Protein AF-A0A1F6BCT1-F1 (afdb_monomer)

pLDDT: mean 84.42, std 16.44, range [28.84, 97.88]

Sequence (242 aa):
MNPEKIHKKNIDFLIQSSRRDLTEWLLKGENLSPIQYKDDRSSPLLLSNTLQDITVFRRPLIIEKVNGAVCDAILEWQPEVQGNEILGDLAYLAALTRNTNALSDLIHHVDNHTIIPSKPDDNTESVVIAVIGGFAPDARAEEALRRWWDDDTFNWQYKAILFTGLLACNHRNITELLPSFLSILTDHSDYFRVDYVTAEAARIIGPDELEKALKPFNNEAALHLRSYIPMVRELASTPDEG

Mean predicted aligned error: 7.29 Å

Foldseek 3Di:
DDLVVLLVVVVVCLVPDALVRLLVVLLQCPQQPQPPPPPDPDHSPNVLVSVVVCVVVPPPVSLVSNLSSLLSNLQPHACVRRNLSSNLSSLVSCLSSVNPVNLVSLLVCLVVVRRDDPDPPDCSNLSSLLSLLSNPLPVSSLVSLVVLLPDPPRDLLNLLSSLLSNCRNPVVCLLVSVVVNLVSCLVPVVSDPLLVSLLSNCVSNNLVVLLVSLVVDDDPSSVSSNVNSVVSVVVVPDDPPD

Structure (mmCIF, N/CA/C/O backbone):
data_AF-A0A1F6BCT1-F1
#
_entry.id   AF-A0A1F6BCT1-F1
#
loop_
_atom_site.group_PDB
_atom_site.id
_atom_site.type_symbol
_atom_site.label_atom_id
_atom_site.label_alt_id
_atom_site.label_comp_id
_atom_site.label_asym_id
_atom_site.label_entity_id
_atom_site.label_seq_id
_atom_site.pdbx_PDB_ins_code
_atom_site.Cartn_x
_atom_site.Cartn_y
_atom_site.Cartn_z
_atom_site.occupancy
_atom_site.B_iso_or_equiv
_atom_site.auth_seq_id
_atom_site.auth_comp_id
_atom_site.auth_asym_id
_atom_site.auth_atom_id
_atom_site.pdbx_PDB_model_num
ATOM 1 N N . MET A 1 1 ? -17.119 21.853 16.777 1.00 51.47 1 MET A N 1
ATOM 2 C CA . MET A 1 1 ? -16.651 21.475 18.136 1.00 51.47 1 MET A CA 1
ATOM 3 C C . MET A 1 1 ? -15.152 21.788 18.208 1.00 51.47 1 MET A C 1
ATOM 5 O O . MET A 1 1 ? -14.521 21.659 17.173 1.00 51.47 1 MET A O 1
ATOM 9 N N . ASN A 1 2 ? -14.590 22.258 19.333 1.00 64.19 2 ASN A N 1
ATOM 10 C CA . ASN A 1 2 ? -13.151 22.599 19.416 1.00 64.19 2 ASN A CA 1
ATOM 11 C C . ASN A 1 2 ? -12.281 21.338 19.133 1.00 64.19 2 ASN A C 1
ATOM 13 O O . ASN A 1 2 ? -12.491 20.345 19.838 1.00 64.19 2 ASN A O 1
ATOM 17 N N . PRO A 1 3 ? -11.346 21.356 18.155 1.00 59.97 3 PRO A N 1
ATOM 18 C CA . PRO A 1 3 ? -10.446 20.239 17.834 1.00 59.97 3 PRO A CA 1
ATOM 19 C C . PRO A 1 3 ? -9.690 19.666 19.039 1.00 59.97 3 PRO A C 1
ATOM 21 O O . PRO A 1 3 ? -9.643 18.451 19.211 1.00 59.97 3 PRO A O 1
ATOM 24 N N . GLU A 1 4 ? -9.210 20.513 19.950 1.00 65.38 4 GLU A N 1
ATOM 25 C CA . GLU A 1 4 ? -8.509 20.076 21.168 1.00 65.38 4 GLU A CA 1
ATOM 26 C C . GLU A 1 4 ? -9.424 19.265 22.097 1.00 65.38 4 GLU A C 1
ATOM 28 O O . GLU A 1 4 ? -9.010 18.304 22.748 1.00 65.38 4 GLU A O 1
ATOM 33 N N . LYS A 1 5 ? -10.713 19.624 22.135 1.00 66.19 5 LYS A N 1
ATOM 34 C CA . LYS A 1 5 ? -11.723 18.917 22.930 1.00 66.19 5 LYS A CA 1
ATOM 35 C C . LYS A 1 5 ? -12.066 17.556 22.320 1.00 66.19 5 LYS A C 1
ATOM 37 O O . LYS A 1 5 ? -12.392 16.644 23.074 1.00 66.19 5 LYS A O 1
ATOM 42 N N . ILE A 1 6 ? -12.015 17.420 20.991 1.00 62.88 6 ILE A N 1
ATOM 43 C CA . ILE A 1 6 ? -12.167 16.127 20.300 1.00 62.88 6 ILE A CA 1
ATOM 44 C C . ILE A 1 6 ? -10.948 15.254 20.586 1.00 62.88 6 ILE A C 1
ATOM 46 O O . ILE A 1 6 ? -11.099 14.135 21.062 1.00 62.88 6 ILE A O 1
ATOM 50 N N . HIS A 1 7 ? -9.752 15.804 20.390 1.00 65.81 7 HIS A N 1
ATOM 51 C CA . HIS A 1 7 ? -8.494 15.104 20.605 1.00 65.81 7 HIS A CA 1
ATOM 52 C C . HIS A 1 7 ? -8.375 14.549 22.035 1.00 65.81 7 HIS A C 1
ATOM 54 O O . HIS A 1 7 ? -8.112 13.362 22.227 1.00 65.81 7 HIS A O 1
ATOM 60 N N . LYS A 1 8 ? -8.677 15.369 23.052 1.00 69.88 8 LYS A N 1
ATOM 61 C CA . LYS A 1 8 ? -8.687 14.921 24.452 1.00 69.88 8 LYS A CA 1
ATOM 62 C C . LYS A 1 8 ? -9.708 13.807 24.706 1.00 69.88 8 LYS A C 1
ATOM 64 O O . LYS A 1 8 ? -9.377 12.828 25.365 1.00 69.88 8 LYS A O 1
ATOM 69 N N . LYS A 1 9 ? -10.926 13.927 24.163 1.00 69.81 9 LYS A N 1
ATOM 70 C CA . LYS A 1 9 ? -11.956 12.881 24.282 1.00 69.81 9 LYS A CA 1
ATOM 71 C C . LYS A 1 9 ? -11.518 11.564 23.641 1.00 69.81 9 LYS A C 1
ATOM 73 O O . LYS A 1 9 ? -11.763 10.516 24.228 1.00 69.81 9 LYS A O 1
ATOM 78 N N . ASN A 1 10 ? -10.860 11.621 22.484 1.00 70.81 10 ASN A N 1
ATOM 79 C CA . ASN A 1 10 ? -10.337 10.437 21.806 1.00 70.81 10 ASN A CA 1
ATOM 80 C C . ASN A 1 10 ? -9.262 9.758 22.660 1.00 70.81 10 ASN A C 1
ATOM 82 O O . ASN A 1 10 ? -9.330 8.553 22.870 1.00 70.81 10 ASN A O 1
ATOM 86 N N . ILE A 1 11 ? -8.319 10.521 23.225 1.00 73.50 11 ILE A N 1
ATOM 87 C CA . ILE A 1 11 ? -7.312 9.970 24.145 1.00 73.50 11 ILE A CA 1
ATOM 88 C C . ILE A 1 11 ? -7.970 9.335 25.375 1.00 73.50 11 ILE A C 1
ATOM 90 O O . ILE A 1 11 ? -7.618 8.212 25.733 1.00 73.50 11 ILE A O 1
ATOM 94 N N . ASP A 1 12 ? -8.916 10.023 26.015 1.00 76.50 12 ASP A N 1
ATOM 95 C CA . ASP A 1 12 ? -9.594 9.513 27.212 1.00 76.50 12 ASP A CA 1
ATOM 96 C C . ASP A 1 12 ? -10.353 8.207 26.912 1.00 76.50 12 ASP A C 1
ATOM 98 O O . ASP A 1 12 ? -10.252 7.249 27.679 1.00 76.50 12 ASP A O 1
ATOM 102 N N . PHE A 1 13 ? -11.032 8.125 25.762 1.00 80.06 13 PHE A N 1
ATOM 103 C CA . PHE A 1 13 ? -11.674 6.898 25.283 1.00 80.06 13 PHE A CA 1
ATOM 104 C C . PHE A 1 13 ? -10.652 5.780 25.040 1.00 80.06 13 PHE A C 1
ATOM 106 O O . PHE A 1 13 ? -10.791 4.690 25.589 1.00 80.06 13 PHE A O 1
ATOM 113 N N . LEU A 1 14 ? -9.570 6.056 24.303 1.00 79.94 14 LEU A N 1
ATOM 114 C CA . LEU A 1 14 ? -8.507 5.078 24.049 1.00 79.94 14 LEU A CA 1
ATOM 115 C C . LEU A 1 14 ? -7.876 4.554 25.345 1.00 79.94 14 LEU A C 1
ATOM 117 O O . LEU A 1 14 ? -7.443 3.406 25.388 1.00 79.94 14 LEU A O 1
ATOM 121 N N . ILE A 1 15 ? -7.831 5.352 26.414 1.00 80.75 15 ILE A N 1
ATOM 122 C CA . ILE A 1 15 ? -7.361 4.908 27.733 1.00 80.75 15 ILE A CA 1
ATOM 123 C C . ILE A 1 15 ? -8.394 4.001 28.408 1.00 80.75 15 ILE A C 1
ATOM 125 O O . ILE A 1 15 ? -8.030 2.915 28.860 1.00 80.75 15 ILE A O 1
ATOM 129 N N . GLN A 1 16 ? -9.653 4.435 28.474 1.00 85.56 16 GLN A N 1
ATOM 130 C CA . GLN A 1 16 ? -10.696 3.818 29.301 1.00 85.56 16 GLN A CA 1
ATOM 131 C C . GLN A 1 16 ? -11.311 2.558 28.685 1.00 85.56 16 GLN A C 1
ATOM 133 O O . GLN A 1 16 ? -11.709 1.658 29.421 1.00 85.56 16 GLN A O 1
ATOM 138 N N . SER A 1 17 ? -11.373 2.478 27.357 1.00 85.19 17 SER A N 1
ATOM 139 C CA . SER A 1 17 ? -12.021 1.376 26.646 1.00 85.19 17 SER A CA 1
ATOM 140 C C . SER A 1 17 ? -11.238 0.073 26.756 1.00 85.19 17 SER A C 1
ATOM 142 O O . SER A 1 17 ? -9.999 0.070 26.742 1.00 85.19 17 SER A O 1
ATOM 144 N N . SER A 1 18 ? -11.946 -1.055 26.817 1.00 91.44 18 SER A N 1
ATOM 145 C CA . SER A 1 18 ? -11.314 -2.364 26.649 1.00 91.44 18 SER A CA 1
ATOM 146 C C . SER A 1 18 ? -10.880 -2.575 25.190 1.00 91.44 18 SER A C 1
ATOM 148 O O . SER A 1 18 ? -11.309 -1.860 24.285 1.00 91.44 18 SER A O 1
ATOM 150 N N . ARG A 1 19 ? -10.031 -3.580 24.932 1.00 91.81 19 ARG A N 1
ATOM 151 C CA . ARG A 1 19 ? -9.669 -3.977 23.557 1.00 91.81 19 ARG A CA 1
ATOM 152 C C . ARG A 1 19 ? -10.907 -4.358 22.735 1.00 91.81 19 ARG A C 1
ATOM 154 O O . ARG A 1 19 ? -10.992 -3.996 21.566 1.00 91.81 19 ARG A O 1
ATOM 161 N N . ARG A 1 20 ? -11.881 -5.029 23.361 1.00 95.12 20 ARG A N 1
ATOM 162 C CA . ARG A 1 20 ? -13.128 -5.423 22.701 1.00 95.12 20 ARG A CA 1
ATOM 163 C C . ARG A 1 20 ? -13.982 -4.212 22.332 1.00 95.12 20 ARG A C 1
ATOM 165 O O . ARG A 1 20 ? -14.400 -4.111 21.185 1.00 95.12 20 ARG A O 1
ATOM 172 N N . ASP A 1 21 ? -14.156 -3.270 23.258 1.00 88.31 21 ASP A N 1
ATOM 173 C CA . ASP A 1 21 ? -14.911 -2.036 22.989 1.00 88.31 21 ASP A CA 1
ATOM 174 C C . ASP A 1 21 ? -14.279 -1.239 21.840 1.00 88.31 21 ASP A C 1
ATOM 176 O O . ASP A 1 21 ? -14.984 -0.676 21.007 1.00 88.31 21 ASP A O 1
ATOM 180 N N . LEU A 1 22 ? -12.941 -1.210 21.773 1.00 87.81 22 LEU A N 1
ATOM 181 C CA . LEU A 1 22 ? -12.213 -0.574 20.675 1.00 87.81 22 LEU A CA 1
ATOM 182 C C . LEU A 1 22 ? -12.418 -1.300 19.346 1.00 87.81 22 LEU A C 1
ATOM 184 O O . LEU A 1 22 ? -12.612 -0.639 18.336 1.00 87.81 22 LEU A O 1
ATOM 188 N N . THR A 1 23 ? -12.417 -2.632 19.347 1.00 92.25 23 THR A N 1
ATOM 189 C CA . THR A 1 23 ? -12.657 -3.447 18.144 1.00 92.25 23 THR A CA 1
ATOM 190 C C . THR A 1 23 ? -14.042 -3.161 17.566 1.00 92.25 23 THR A C 1
ATOM 192 O O . THR A 1 23 ? -14.177 -2.822 16.394 1.00 92.25 23 THR A O 1
ATOM 195 N N . GLU A 1 24 ? -15.075 -3.198 18.411 1.00 90.06 24 GLU A N 1
ATOM 196 C CA . GLU A 1 24 ? -16.451 -2.889 18.003 1.00 90.06 24 GLU A CA 1
ATOM 197 C C . GLU A 1 24 ? -16.602 -1.447 17.525 1.00 90.06 24 GLU A C 1
ATOM 199 O O . GLU A 1 24 ? -17.340 -1.170 16.583 1.00 90.06 24 GLU A O 1
ATOM 204 N N . TRP A 1 25 ? -15.908 -0.517 18.177 1.00 85.06 25 TRP A N 1
ATOM 205 C CA . TRP A 1 25 ? -15.912 0.883 17.783 1.00 85.06 25 TRP A CA 1
ATOM 206 C C . TRP A 1 25 ? -15.239 1.111 16.424 1.00 85.06 25 TRP A C 1
ATOM 208 O O . TRP A 1 25 ? -15.764 1.878 15.620 1.00 85.06 25 TRP A O 1
ATOM 218 N N . LEU A 1 26 ? -14.129 0.421 16.143 1.00 87.25 26 LEU A N 1
ATOM 219 C CA . LEU A 1 26 ? -13.457 0.464 14.843 1.00 87.25 26 LEU A CA 1
ATOM 220 C C . LEU A 1 26 ? -14.352 -0.109 13.735 1.00 87.25 26 LEU A C 1
ATOM 222 O O . LEU A 1 26 ? -14.522 0.533 12.704 1.00 87.25 26 LEU A O 1
ATOM 226 N N . LEU A 1 27 ? -14.999 -1.255 13.976 1.00 88.56 27 LEU A N 1
ATOM 227 C CA . LEU A 1 27 ? -15.913 -1.888 13.014 1.00 88.56 27 LEU A CA 1
ATOM 228 C C . LEU A 1 27 ? -17.157 -1.043 12.698 1.00 88.56 27 LEU A C 1
ATOM 230 O O . LEU A 1 27 ? -17.750 -1.200 11.637 1.00 88.56 27 LEU A O 1
ATOM 234 N N . LYS A 1 28 ? -17.570 -0.143 13.598 1.00 84.06 28 LYS A N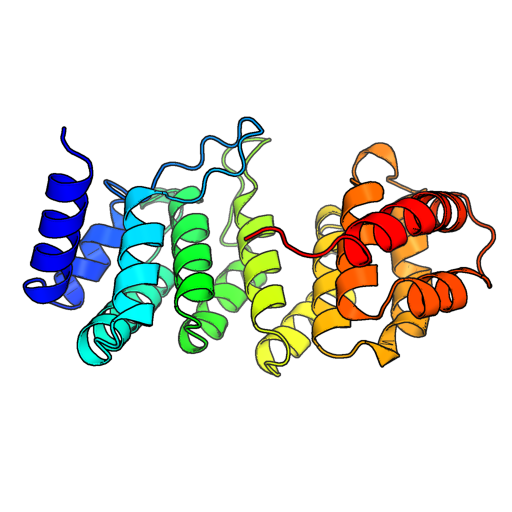 1
ATOM 235 C CA . LYS A 1 28 ? -18.683 0.786 13.341 1.00 84.06 28 LYS A CA 1
ATOM 236 C C . LYS A 1 28 ? -18.311 1.940 12.412 1.00 84.06 28 LYS A C 1
ATOM 238 O O . LYS A 1 28 ? -19.212 2.599 11.905 1.00 84.06 28 LYS A O 1
ATOM 243 N N . GLY A 1 29 ? -17.025 2.257 12.259 1.00 69.69 29 GLY A N 1
ATOM 244 C CA . GLY A 1 29 ? -16.572 3.349 11.394 1.00 69.69 29 GLY A CA 1
ATOM 245 C C . GLY A 1 29 ? -16.972 4.765 11.822 1.00 69.69 29 GLY A C 1
ATOM 246 O O . GLY A 1 29 ? -16.597 5.719 11.160 1.00 69.69 29 GLY A O 1
ATOM 247 N N . GLU A 1 30 ? -17.684 4.961 12.939 1.00 62.16 30 GLU A N 1
ATOM 248 C CA . GLU A 1 30 ? -18.289 6.257 13.314 1.00 62.16 30 GLU A CA 1
ATOM 249 C C . GLU A 1 30 ? -17.280 7.412 13.518 1.00 62.16 30 GLU A C 1
ATOM 251 O O . GLU A 1 30 ? -17.671 8.579 13.521 1.00 62.16 30 GLU A O 1
ATOM 256 N N . ASN A 1 31 ? -15.987 7.112 13.704 1.00 54.69 31 ASN A N 1
ATOM 257 C CA . ASN A 1 31 ? -14.899 8.102 13.795 1.00 54.69 31 ASN A CA 1
ATOM 258 C C . ASN A 1 31 ? -13.678 7.755 12.925 1.00 54.69 31 ASN A C 1
ATOM 260 O O . ASN A 1 31 ? -12.640 8.417 13.027 1.00 54.69 31 ASN A O 1
ATOM 264 N N . LEU A 1 32 ? -13.796 6.724 12.090 1.00 52.88 32 LEU A N 1
ATOM 265 C CA . LEU A 1 32 ? -12.905 6.524 10.957 1.00 52.88 32 LEU A CA 1
ATOM 266 C C . LEU A 1 32 ? -13.490 7.432 9.874 1.00 52.88 32 LEU A C 1
ATOM 268 O O . LEU A 1 32 ? -14.693 7.397 9.628 1.00 52.88 32 LEU A O 1
ATOM 272 N N . SER A 1 33 ? -12.731 8.412 9.379 1.00 43.81 33 SER A N 1
ATOM 273 C CA . SER A 1 33 ? -13.320 9.324 8.390 1.00 43.81 33 SER A CA 1
ATOM 274 C C . SER A 1 33 ? -13.751 8.490 7.191 1.00 43.81 33 SER A C 1
ATOM 276 O O . SER A 1 33 ? -12.891 7.801 6.659 1.00 43.81 33 SER A O 1
ATOM 278 N N . PRO A 1 34 ? -15.012 8.564 6.728 1.00 36.12 34 PRO A N 1
ATOM 279 C CA . PRO A 1 34 ? -15.355 7.936 5.468 1.00 36.12 34 PRO A CA 1
ATOM 280 C C . PRO A 1 34 ? -14.456 8.581 4.424 1.00 36.12 34 PRO A C 1
ATOM 282 O O . PRO A 1 34 ? -14.500 9.806 4.254 1.00 36.12 34 PRO A O 1
ATOM 285 N N . ILE A 1 35 ? -13.606 7.789 3.772 1.00 38.28 35 ILE A N 1
ATOM 286 C CA . ILE A 1 35 ? -12.735 8.305 2.729 1.00 38.28 35 ILE A CA 1
ATOM 287 C C . ILE A 1 35 ? -13.621 8.759 1.564 1.00 38.28 35 ILE A C 1
ATOM 289 O O . ILE A 1 35 ? -13.941 8.008 0.645 1.00 38.28 35 ILE A O 1
ATOM 293 N N . GLN A 1 36 ? -14.056 10.016 1.587 1.00 32.44 36 GLN A N 1
ATOM 294 C CA . GLN A 1 36 ? -14.559 10.685 0.402 1.00 32.44 36 GLN A CA 1
ATOM 295 C C . GLN A 1 36 ? -13.327 11.105 -0.395 1.00 32.44 36 GLN A C 1
ATOM 297 O O . GLN A 1 36 ? -12.856 12.230 -0.264 1.00 32.44 36 GLN A O 1
ATOM 302 N N . TYR A 1 37 ? -12.792 10.179 -1.200 1.00 36.91 37 TYR A N 1
ATOM 303 C CA . TYR A 1 37 ? -11.739 10.430 -2.190 1.00 36.91 37 TYR A CA 1
ATOM 304 C C . TYR A 1 37 ? -12.250 11.418 -3.259 1.00 36.91 37 TYR A C 1
ATOM 306 O O . TYR A 1 37 ? -12.561 11.061 -4.392 1.00 36.91 37 TYR A O 1
ATOM 314 N N . LYS A 1 38 ? -12.363 12.695 -2.898 1.00 28.84 38 LYS A N 1
ATOM 315 C CA . LYS A 1 38 ? -12.380 13.820 -3.832 1.00 28.84 38 LYS A CA 1
ATOM 316 C C . LYS A 1 38 ? -11.058 14.546 -3.679 1.00 28.84 38 LYS A C 1
ATOM 318 O O . LYS A 1 38 ? -11.017 15.517 -2.944 1.00 28.84 38 LYS A O 1
ATOM 323 N N . ASP A 1 39 ? -10.016 14.052 -4.346 1.00 32.72 39 ASP A N 1
ATOM 324 C CA . ASP A 1 39 ? -8.747 14.750 -4.654 1.00 32.72 39 ASP A CA 1
ATOM 325 C C . ASP A 1 39 ? -7.994 15.464 -3.506 1.00 32.72 39 ASP A C 1
ATOM 327 O O . ASP A 1 39 ? -6.945 16.071 -3.708 1.00 32.72 39 ASP A O 1
ATOM 331 N N . ASP A 1 40 ? -8.484 15.361 -2.280 1.00 30.30 40 ASP A N 1
ATOM 332 C CA . ASP A 1 40 ? -7.883 15.853 -1.064 1.00 30.30 40 ASP A CA 1
ATOM 333 C C . ASP A 1 40 ? -7.320 14.627 -0.361 1.00 30.30 40 ASP A C 1
ATOM 335 O O . ASP A 1 40 ? -8.048 13.743 0.088 1.00 30.30 40 ASP A O 1
ATOM 339 N N . ARG A 1 41 ? -5.993 14.555 -0.302 1.00 38.62 41 ARG A N 1
ATOM 340 C CA . ARG A 1 41 ? -5.233 13.553 0.452 1.00 38.62 41 ARG A CA 1
ATOM 341 C C . ARG A 1 41 ? -5.386 13.766 1.967 1.00 38.62 41 ARG A C 1
ATOM 343 O O . ARG A 1 41 ? -4.420 13.595 2.714 1.00 38.62 41 ARG A O 1
ATOM 350 N N . SER A 1 42 ? -6.560 14.181 2.438 1.00 34.12 42 SER A N 1
ATOM 351 C CA . SER A 1 42 ? -6.830 14.366 3.848 1.00 34.12 42 SER A CA 1
ATOM 352 C C . SER A 1 42 ? -6.865 12.995 4.512 1.00 34.12 42 SER A C 1
ATOM 354 O O . SER A 1 42 ? -7.745 12.167 4.300 1.00 34.12 42 SER A O 1
ATOM 356 N N . SER A 1 43 ? -5.825 12.754 5.312 1.00 39.47 43 SER A N 1
ATOM 357 C CA . SER A 1 43 ? -5.732 11.672 6.294 1.00 39.47 43 SER A CA 1
ATOM 358 C C . SER A 1 43 ? -7.054 11.546 7.078 1.00 39.47 43 SER A C 1
ATOM 360 O O . SER A 1 43 ? -7.774 12.540 7.185 1.00 39.47 43 SER A O 1
ATOM 362 N N . PRO A 1 44 ? -7.386 10.400 7.699 1.00 47.41 44 PRO A N 1
ATOM 363 C CA . PRO A 1 44 ? -8.441 10.323 8.714 1.00 47.41 44 PRO A CA 1
ATOM 364 C C . PRO A 1 44 ? -8.095 11.229 9.915 1.00 47.41 44 PRO A C 1
ATOM 366 O O . PRO A 1 44 ? -7.630 10.776 10.960 1.00 47.41 44 PRO A O 1
ATOM 369 N N . LEU A 1 45 ? -8.285 12.542 9.744 1.00 47.59 45 LEU A N 1
ATOM 370 C CA . LEU A 1 45 ? -7.573 13.629 10.432 1.00 47.59 45 LEU A CA 1
ATOM 371 C C . LEU A 1 45 ? -7.780 13.628 11.950 1.00 47.59 45 LEU A C 1
ATOM 373 O O . LEU A 1 45 ? -6.996 14.230 12.677 1.00 47.59 45 LEU A O 1
ATOM 377 N N . LEU A 1 46 ? -8.830 12.985 12.462 1.00 52.56 46 LEU A N 1
ATOM 378 C CA . LEU A 1 46 ? -9.126 12.996 13.895 1.00 52.56 46 LEU A CA 1
ATOM 379 C C . LEU A 1 46 ? -8.493 11.833 14.661 1.00 52.56 46 LEU A C 1
ATOM 381 O O . LEU A 1 46 ? -8.097 12.038 15.807 1.00 52.56 46 LEU A O 1
ATOM 385 N N . LEU A 1 47 ? -8.374 10.643 14.064 1.00 59.59 47 LEU A N 1
ATOM 386 C CA . LEU A 1 47 ? -7.731 9.499 14.719 1.00 59.59 47 LEU A CA 1
ATOM 387 C C . LEU A 1 47 ? -6.250 9.401 14.347 1.00 59.59 47 LEU A C 1
ATOM 389 O O . LEU A 1 47 ? -5.447 9.067 15.213 1.00 59.59 47 LEU A O 1
ATOM 393 N N . SER A 1 48 ? -5.862 9.763 13.119 1.00 62.62 48 SER A N 1
ATOM 394 C CA . SER A 1 48 ? -4.459 9.727 12.696 1.00 62.62 48 SER A CA 1
ATOM 395 C C . SER A 1 48 ? -3.590 10.708 13.481 1.00 62.62 48 SER A C 1
ATOM 397 O O . SER A 1 48 ? -2.571 10.299 14.029 1.00 62.62 48 SER A O 1
ATOM 399 N N . ASN A 1 49 ? -4.042 11.955 13.648 1.00 63.72 49 ASN A N 1
ATOM 400 C CA . ASN A 1 49 ? -3.353 12.950 14.474 1.00 63.72 49 ASN A CA 1
ATOM 401 C C . ASN A 1 49 ? -3.280 12.501 15.943 1.00 63.72 49 ASN A C 1
ATOM 403 O O . ASN A 1 49 ? -2.231 12.591 16.574 1.00 63.72 49 ASN A O 1
ATOM 407 N N . THR A 1 50 ? -4.365 11.930 16.483 1.00 63.31 50 THR A N 1
ATOM 408 C CA . THR A 1 50 ? -4.361 11.377 17.846 1.00 63.31 50 THR A CA 1
ATOM 409 C C . THR A 1 50 ? -3.393 10.202 17.998 1.00 63.31 50 THR A C 1
ATOM 411 O O . THR A 1 50 ? -2.695 10.121 19.006 1.00 63.31 50 THR A O 1
ATOM 414 N N . LEU A 1 51 ? -3.308 9.298 17.023 1.00 65.38 51 LEU A N 1
ATOM 415 C CA . LEU A 1 51 ? -2.384 8.163 17.069 1.00 65.38 51 LEU A CA 1
ATOM 416 C C . LEU A 1 51 ? -0.933 8.581 16.842 1.00 65.38 51 LEU A C 1
ATOM 418 O O . LEU A 1 51 ? -0.044 8.031 17.494 1.00 65.38 51 LEU A O 1
ATOM 422 N N . GLN A 1 52 ? -0.687 9.576 15.991 1.00 68.81 52 GLN A N 1
ATOM 423 C CA . GLN A 1 52 ? 0.634 10.166 15.815 1.00 68.81 52 GLN A CA 1
ATOM 424 C C . GLN A 1 52 ? 1.113 10.788 17.130 1.00 68.81 52 GLN A C 1
ATOM 426 O O . GLN A 1 52 ? 2.208 10.463 17.586 1.00 68.81 52 GLN A O 1
ATOM 431 N N . ASP A 1 53 ? 0.255 11.543 17.819 1.00 67.06 53 ASP A N 1
ATOM 432 C CA . ASP A 1 53 ? 0.557 12.085 19.145 1.00 67.06 53 ASP A CA 1
ATOM 433 C C . ASP A 1 53 ? 0.806 10.974 20.174 1.00 67.06 53 ASP A C 1
ATOM 435 O O . ASP A 1 53 ? 1.807 10.998 20.883 1.00 67.06 53 ASP A O 1
ATOM 439 N N . ILE A 1 54 ? -0.035 9.939 20.248 1.00 63.88 54 ILE A N 1
ATOM 440 C CA . ILE A 1 54 ? 0.168 8.821 21.193 1.00 63.88 54 ILE A CA 1
ATOM 441 C C . ILE A 1 54 ? 1.489 8.079 20.921 1.00 63.88 54 ILE A C 1
ATOM 443 O O . ILE A 1 54 ? 2.166 7.658 21.869 1.00 63.88 54 ILE A O 1
ATOM 447 N N . THR A 1 55 ? 1.869 7.952 19.648 1.00 60.41 55 THR A N 1
ATOM 448 C CA . THR A 1 55 ? 3.134 7.342 19.216 1.00 60.41 55 THR A CA 1
ATOM 449 C C . THR A 1 55 ? 4.324 8.218 19.615 1.00 60.41 55 THR A C 1
ATOM 451 O O . THR A 1 55 ? 5.280 7.724 20.217 1.00 60.41 55 THR A O 1
ATOM 454 N N . VAL A 1 56 ? 4.242 9.532 19.376 1.00 63.47 56 VAL A N 1
ATOM 455 C CA . VAL A 1 56 ? 5.274 10.521 19.737 1.00 63.47 56 VAL A CA 1
ATOM 456 C C . VAL A 1 56 ? 5.429 10.643 21.257 1.00 63.47 56 VAL A C 1
ATOM 458 O O . VAL A 1 56 ? 6.547 10.608 21.774 1.00 63.47 56 VAL A O 1
ATOM 461 N N . PHE A 1 57 ? 4.322 10.693 22.000 1.00 61.44 57 PHE A N 1
ATOM 462 C CA . PHE A 1 57 ? 4.299 10.792 23.464 1.00 61.44 57 PHE A CA 1
ATOM 463 C C . PHE A 1 57 ? 4.499 9.442 24.178 1.00 61.44 57 PHE A C 1
ATOM 465 O O . PHE A 1 57 ? 4.309 9.364 25.394 1.00 61.44 57 PHE A O 1
ATOM 472 N N . ARG A 1 58 ? 4.904 8.389 23.446 1.00 59.25 58 ARG A N 1
ATOM 473 C CA . ARG A 1 58 ? 5.323 7.070 23.956 1.00 59.25 58 ARG A CA 1
ATOM 474 C C . ARG A 1 58 ? 4.390 6.504 25.026 1.00 59.25 58 ARG A C 1
ATOM 476 O O . ARG A 1 58 ? 4.809 6.243 26.155 1.00 59.25 58 ARG A O 1
ATOM 483 N N . ARG A 1 59 ? 3.127 6.262 24.673 1.00 72.06 59 ARG A N 1
ATOM 484 C CA . ARG A 1 59 ? 2.198 5.494 25.522 1.00 72.06 59 ARG A CA 1
ATOM 485 C C . ARG A 1 59 ? 2.089 4.046 25.016 1.00 72.06 59 ARG A C 1
ATOM 487 O O . ARG A 1 59 ? 1.076 3.703 24.406 1.00 72.06 59 ARG A O 1
ATOM 494 N N . PRO A 1 60 ? 3.103 3.186 25.254 1.00 77.62 60 PRO A N 1
ATOM 495 C CA . PRO A 1 60 ? 3.219 1.877 24.607 1.00 77.62 60 PRO A CA 1
ATOM 496 C C . PRO A 1 60 ? 2.021 0.968 24.883 1.00 77.62 60 PRO A C 1
ATOM 498 O O . PRO A 1 60 ? 1.533 0.329 23.964 1.00 77.62 60 PRO A O 1
ATOM 501 N N . LEU A 1 61 ? 1.478 0.991 26.104 1.00 82.75 61 LEU A N 1
ATOM 502 C CA . LEU A 1 61 ? 0.312 0.178 26.471 1.00 82.75 61 LEU A CA 1
ATOM 503 C C . LEU A 1 61 ? -0.955 0.557 25.689 1.00 82.75 61 LEU A C 1
ATOM 505 O O . LEU A 1 61 ? -1.800 -0.292 25.424 1.00 82.75 61 LEU A O 1
ATOM 509 N N . ILE A 1 62 ? -1.104 1.834 25.320 1.00 82.69 62 ILE A N 1
ATOM 510 C CA . ILE A 1 62 ? -2.246 2.278 24.513 1.00 82.69 62 ILE A CA 1
ATOM 511 C C . ILE A 1 62 ? -2.052 1.823 23.069 1.00 82.69 62 ILE A C 1
ATOM 513 O O . ILE A 1 62 ? -2.986 1.283 22.489 1.00 82.69 62 ILE A O 1
ATOM 517 N N . ILE A 1 63 ? -0.846 1.987 22.514 1.00 84.31 63 ILE A N 1
ATOM 518 C CA . ILE A 1 63 ? -0.526 1.525 21.156 1.00 84.31 63 ILE A CA 1
ATOM 519 C C . ILE A 1 63 ? -0.677 0.009 21.037 1.00 84.31 63 ILE A C 1
ATOM 521 O O . ILE A 1 63 ? -1.283 -0.456 20.083 1.00 84.31 63 ILE A O 1
ATOM 525 N N . GLU A 1 64 ? -0.208 -0.765 22.015 1.00 89.31 64 GLU A N 1
ATOM 526 C CA . GLU A 1 64 ? -0.374 -2.221 22.033 1.00 89.31 64 GLU A CA 1
ATOM 527 C C . GLU A 1 64 ? -1.856 -2.618 22.048 1.00 89.31 64 GLU A C 1
ATOM 529 O O . GLU A 1 64 ? -2.281 -3.468 21.265 1.00 89.31 64 GLU A O 1
ATOM 534 N N . LYS A 1 65 ? -2.670 -1.952 22.878 1.00 89.94 65 LYS A N 1
ATOM 535 C CA . LYS A 1 65 ? -4.119 -2.182 22.925 1.00 89.94 65 LYS A CA 1
ATOM 536 C C . LYS A 1 65 ? -4.807 -1.814 21.606 1.00 89.94 65 LYS A C 1
ATOM 538 O O . LYS A 1 65 ? -5.664 -2.567 21.153 1.00 89.94 65 LYS A O 1
ATOM 543 N N . VAL A 1 66 ? -4.436 -0.685 20.998 1.00 88.81 66 VAL A N 1
ATOM 544 C CA . VAL A 1 66 ? -4.960 -0.251 19.693 1.00 88.81 66 VAL A CA 1
ATOM 545 C C . VAL A 1 66 ? -4.554 -1.234 18.600 1.00 88.81 66 VAL A C 1
ATOM 547 O O . VAL A 1 66 ? -5.414 -1.668 17.849 1.00 88.81 66 VAL A O 1
ATOM 550 N N . ASN A 1 67 ? -3.289 -1.648 18.546 1.00 91.62 67 ASN A N 1
ATOM 551 C CA . ASN A 1 67 ? -2.802 -2.630 17.578 1.00 91.62 67 ASN A CA 1
ATOM 552 C C . ASN A 1 67 ? -3.538 -3.963 17.713 1.00 91.62 67 ASN A C 1
ATOM 554 O O . ASN A 1 67 ? -3.952 -4.538 16.711 1.00 91.62 67 ASN A O 1
ATOM 558 N N . GLY A 1 68 ? -3.760 -4.419 18.948 1.00 94.62 68 GLY A N 1
ATOM 559 C CA . GLY A 1 68 ? -4.587 -5.590 19.214 1.00 94.62 68 GLY A CA 1
ATOM 560 C C . GLY A 1 68 ? -6.015 -5.434 18.686 1.00 94.62 68 GLY A C 1
ATOM 561 O O . GLY A 1 68 ? -6.507 -6.328 18.009 1.00 94.62 68 GLY A O 1
ATOM 562 N N . ALA A 1 69 ? -6.660 -4.295 18.952 1.00 93.38 69 ALA A N 1
ATOM 563 C CA . ALA A 1 69 ? -8.016 -4.026 18.473 1.00 93.38 69 ALA A CA 1
ATOM 564 C C . ALA A 1 69 ? -8.100 -3.896 16.942 1.00 93.38 69 ALA A C 1
ATOM 566 O O . ALA A 1 69 ? -9.079 -4.330 16.352 1.00 93.38 69 ALA A O 1
ATOM 567 N N . VAL A 1 70 ? -7.079 -3.328 16.290 1.00 93.94 70 VAL A N 1
ATOM 568 C CA . VAL A 1 70 ? -6.992 -3.252 14.822 1.00 93.94 70 VAL A CA 1
ATOM 569 C C . VAL A 1 70 ? -6.862 -4.647 14.213 1.00 93.94 70 VAL A C 1
ATOM 571 O O . VAL A 1 70 ? -7.566 -4.937 13.255 1.00 93.94 70 VAL A O 1
ATOM 574 N N . CYS A 1 71 ? -6.014 -5.522 14.769 1.00 96.25 71 CYS A N 1
ATOM 575 C CA . CYS A 1 71 ? -5.918 -6.909 14.299 1.00 96.25 71 CYS A CA 1
ATOM 576 C C . CYS A 1 71 ? -7.256 -7.642 14.443 1.00 96.25 71 CYS A C 1
ATOM 578 O O . CYS A 1 71 ? -7.718 -8.246 13.481 1.00 96.25 71 CYS A O 1
ATOM 580 N N . ASP A 1 72 ? -7.901 -7.541 15.611 1.00 97.31 72 ASP A N 1
ATOM 581 C CA . ASP A 1 72 ? -9.204 -8.180 15.834 1.00 97.31 72 ASP A CA 1
ATOM 582 C C . ASP A 1 72 ? -10.259 -7.629 14.866 1.00 97.31 72 ASP A C 1
ATOM 584 O O . ASP A 1 72 ? -11.039 -8.390 14.308 1.00 97.31 72 ASP A O 1
ATOM 588 N N . ALA A 1 73 ? -10.258 -6.316 14.618 1.00 96.12 73 ALA A N 1
ATOM 589 C CA . ALA A 1 73 ? -11.213 -5.685 13.715 1.00 96.12 73 ALA A CA 1
ATOM 590 C C . ALA A 1 73 ? -10.999 -6.101 12.255 1.00 96.12 73 ALA A C 1
ATOM 592 O O . ALA A 1 73 ? -11.981 -6.319 11.559 1.00 96.12 73 ALA A O 1
ATOM 593 N N . ILE A 1 74 ? -9.751 -6.234 11.791 1.00 96.81 74 ILE A N 1
ATOM 594 C CA . ILE A 1 74 ? -9.469 -6.745 10.440 1.00 96.81 74 ILE A CA 1
ATOM 595 C C . ILE A 1 74 ? -9.960 -8.191 10.334 1.00 96.81 74 ILE A C 1
ATOM 597 O O . ILE A 1 74 ? -10.705 -8.509 9.419 1.00 96.81 74 ILE A O 1
ATOM 601 N N . LEU A 1 75 ? -9.620 -9.037 11.308 1.00 96.69 75 LEU A N 1
ATOM 602 C CA . LEU A 1 75 ? -10.028 -10.442 11.323 1.00 96.69 75 LEU A CA 1
ATOM 603 C C . LEU A 1 75 ? -11.557 -10.629 11.366 1.00 96.69 75 LEU A C 1
ATOM 605 O O . LEU A 1 75 ? -12.087 -11.562 10.766 1.00 96.69 75 LEU A O 1
ATOM 609 N N . GLU A 1 76 ? -12.268 -9.778 12.108 1.00 96.56 76 GLU A N 1
ATOM 610 C CA . GLU A 1 76 ? -13.725 -9.842 12.275 1.00 96.56 76 GLU A CA 1
ATOM 611 C C . GLU A 1 76 ? -14.513 -9.085 11.191 1.00 96.56 76 GLU A C 1
ATOM 613 O O . GLU A 1 76 ? -15.747 -9.156 11.181 1.00 96.56 76 GLU A O 1
ATOM 618 N N . TRP A 1 77 ? -13.841 -8.341 10.307 1.00 96.56 77 TRP A N 1
ATOM 619 C CA . TRP A 1 77 ? -14.491 -7.515 9.293 1.00 96.56 77 TRP A CA 1
ATOM 620 C C . TRP A 1 77 ? -15.286 -8.363 8.288 1.00 96.56 77 TRP A C 1
ATOM 622 O O . TRP A 1 77 ? -14.831 -9.404 7.812 1.00 96.56 77 TRP A O 1
ATOM 632 N N . GLN A 1 78 ? -16.492 -7.894 7.959 1.00 93.25 78 GLN A N 1
ATOM 633 C CA . GLN A 1 78 ? -17.408 -8.510 7.004 1.00 93.25 78 GLN A CA 1
ATOM 634 C C . GLN A 1 78 ? -17.894 -7.452 5.998 1.00 93.25 78 GLN A C 1
ATOM 636 O O . GLN A 1 78 ? -18.565 -6.487 6.389 1.00 93.25 78 GLN A O 1
ATOM 641 N N . PRO A 1 79 ? -17.615 -7.617 4.694 1.00 90.62 79 PRO A N 1
ATOM 642 C CA . PRO A 1 79 ? -17.943 -6.608 3.687 1.00 90.62 79 PRO A CA 1
ATOM 643 C C . PRO A 1 79 ? -19.436 -6.263 3.652 1.00 90.62 79 PRO A C 1
ATOM 645 O O . PRO A 1 79 ? -19.798 -5.103 3.467 1.00 90.62 79 PRO A O 1
ATOM 648 N N . GLU A 1 80 ? -20.317 -7.234 3.897 1.00 90.00 80 GLU A N 1
ATOM 649 C CA . GLU A 1 80 ? -21.771 -7.053 3.849 1.00 90.00 80 GLU A CA 1
ATOM 650 C C . GLU A 1 80 ? -22.336 -6.287 5.051 1.00 90.00 80 GLU A C 1
ATOM 652 O O . GLU A 1 80 ? -23.452 -5.767 4.978 1.00 90.00 80 GLU A O 1
ATOM 657 N N . VAL A 1 81 ? -21.600 -6.242 6.165 1.00 90.62 81 VAL A N 1
ATOM 658 C CA . VAL A 1 81 ? -22.045 -5.599 7.409 1.00 90.62 81 VAL A CA 1
ATOM 659 C C . VAL A 1 81 ? -21.409 -4.225 7.565 1.00 90.62 81 VAL A C 1
ATOM 661 O O . VAL A 1 81 ? -22.110 -3.272 7.905 1.00 90.62 81 VAL A O 1
ATOM 664 N N . GLN A 1 82 ? -20.096 -4.124 7.344 1.00 90.12 82 GLN A N 1
ATOM 665 C CA . GLN A 1 82 ? -19.337 -2.897 7.589 1.00 90.12 82 GLN A CA 1
ATOM 666 C C . GLN A 1 82 ? -19.011 -2.095 6.324 1.00 90.12 82 GLN A C 1
ATOM 668 O O . GLN A 1 82 ? -18.746 -0.905 6.444 1.00 90.12 82 GLN A O 1
ATOM 673 N N . GLY A 1 83 ? -19.030 -2.706 5.136 1.00 88.62 83 GLY A N 1
ATOM 674 C CA . GLY A 1 83 ? -18.543 -2.070 3.909 1.00 88.62 83 GLY A CA 1
ATOM 675 C C . GLY A 1 83 ? -17.016 -2.115 3.765 1.00 88.62 83 GLY A C 1
ATOM 676 O O . GLY A 1 83 ? -16.275 -2.300 4.736 1.00 88.62 83 GLY A O 1
ATOM 677 N N . ASN A 1 84 ? -16.533 -1.969 2.530 1.00 90.62 84 ASN A N 1
ATOM 678 C CA . ASN A 1 84 ? -15.110 -2.068 2.182 1.00 90.62 84 ASN A CA 1
ATOM 679 C C . ASN A 1 84 ? -14.279 -0.898 2.708 1.00 90.62 84 ASN A C 1
ATOM 681 O O . ASN A 1 84 ? -13.092 -1.054 2.989 1.00 90.62 84 ASN A O 1
ATOM 685 N N . GLU A 1 85 ? -14.869 0.283 2.840 1.00 86.75 85 GLU A N 1
ATOM 686 C CA . GLU A 1 85 ? -14.190 1.482 3.325 1.00 86.75 85 GLU A CA 1
ATOM 687 C C . GLU A 1 85 ? -13.568 1.264 4.710 1.00 86.75 85 GLU A C 1
ATOM 689 O O . GLU A 1 85 ? -12.447 1.706 4.961 1.00 86.75 85 GLU A O 1
ATOM 694 N N . ILE A 1 86 ? -14.237 0.482 5.563 1.00 89.00 86 ILE A N 1
ATOM 695 C CA . ILE A 1 86 ? -13.768 0.176 6.914 1.00 89.00 86 ILE A CA 1
ATOM 696 C C . ILE A 1 86 ? -12.484 -0.648 6.879 1.00 89.00 86 ILE A C 1
ATOM 698 O O . ILE A 1 86 ? -11.562 -0.362 7.640 1.00 89.00 86 ILE A O 1
ATOM 702 N N . LEU A 1 87 ? -12.364 -1.622 5.971 1.00 94.12 87 LEU A N 1
ATOM 703 C CA . LEU A 1 87 ? -11.116 -2.370 5.816 1.00 94.12 87 LEU A CA 1
ATOM 704 C C . LEU A 1 87 ? -9.972 -1.463 5.341 1.00 94.12 87 LEU A C 1
ATOM 706 O O . LEU A 1 87 ? -8.849 -1.586 5.831 1.00 94.12 87 LEU A O 1
ATOM 710 N N . GLY A 1 88 ? -10.257 -0.529 4.428 1.00 90.62 88 GLY A N 1
ATOM 711 C CA . GLY A 1 88 ? -9.282 0.465 3.970 1.00 90.62 88 GLY A CA 1
ATOM 712 C C . GLY A 1 88 ? -8.762 1.335 5.118 1.00 90.62 88 GLY A C 1
ATOM 713 O O . GLY A 1 88 ? -7.548 1.494 5.280 1.00 90.62 88 GLY A O 1
ATOM 714 N N . ASP A 1 89 ? -9.665 1.825 5.969 1.00 87.12 89 ASP A N 1
ATOM 715 C CA . ASP A 1 89 ? -9.312 2.604 7.158 1.00 87.12 89 ASP A CA 1
ATOM 716 C C . ASP A 1 89 ? -8.504 1.779 8.169 1.00 87.12 89 ASP A C 1
ATOM 718 O O . ASP A 1 89 ? -7.489 2.247 8.692 1.00 87.12 89 ASP A O 1
ATOM 722 N N . LEU A 1 90 ? -8.906 0.530 8.423 1.00 92.00 90 LEU A N 1
ATOM 723 C CA . LEU A 1 90 ? -8.190 -0.387 9.314 1.00 92.00 90 LEU A CA 1
ATOM 724 C C . LEU A 1 90 ? -6.772 -0.691 8.811 1.00 92.00 90 LEU A C 1
ATOM 726 O O . LEU A 1 90 ? -5.822 -0.675 9.601 1.00 92.00 90 LEU A O 1
ATOM 730 N N . ALA A 1 91 ? -6.605 -0.910 7.504 1.00 93.12 91 ALA A N 1
ATOM 731 C CA . ALA A 1 91 ? -5.299 -1.098 6.881 1.00 93.12 91 ALA A CA 1
ATOM 732 C C . ALA A 1 91 ? -4.420 0.152 7.061 1.00 93.12 91 ALA A C 1
ATOM 734 O O . ALA A 1 91 ? -3.258 0.051 7.463 1.00 93.12 91 ALA A O 1
ATOM 735 N N . TYR A 1 92 ? -4.983 1.345 6.852 1.00 88.38 92 TYR A N 1
ATOM 736 C CA . TYR A 1 92 ? -4.262 2.599 7.069 1.00 88.38 92 TYR A CA 1
ATOM 737 C C . TYR A 1 92 ? -3.831 2.779 8.532 1.00 88.38 92 TYR A C 1
ATOM 739 O O . TYR A 1 92 ? -2.692 3.169 8.805 1.00 88.38 92 TYR A O 1
ATOM 747 N N . LEU A 1 93 ? -4.701 2.442 9.488 1.00 86.81 93 LEU A N 1
ATOM 748 C CA . LEU A 1 93 ? -4.358 2.463 10.911 1.00 86.81 93 LEU A CA 1
ATOM 749 C C . LEU A 1 93 ? -3.223 1.492 11.239 1.00 86.81 93 LEU A C 1
ATOM 751 O O . LEU A 1 93 ? -2.301 1.873 11.961 1.00 86.81 93 LEU A O 1
ATOM 755 N N . ALA A 1 94 ? -3.250 0.280 10.679 1.00 90.75 94 ALA A N 1
ATOM 756 C CA . ALA A 1 94 ? -2.173 -0.689 10.848 1.00 90.75 94 ALA A CA 1
ATOM 757 C C . ALA A 1 94 ? -0.833 -0.157 10.311 1.00 90.75 94 ALA A C 1
ATOM 759 O O . ALA A 1 94 ? 0.202 -0.322 10.963 1.00 90.75 94 ALA A O 1
ATOM 760 N N . ALA A 1 95 ? -0.841 0.524 9.161 1.00 88.69 95 ALA A N 1
ATOM 761 C CA . ALA A 1 95 ? 0.353 1.162 8.608 1.00 88.69 95 ALA A CA 1
ATOM 762 C C . ALA A 1 95 ? 0.869 2.291 9.515 1.00 88.69 95 ALA A C 1
ATOM 764 O O . ALA A 1 95 ? 2.064 2.343 9.828 1.00 88.69 95 ALA A O 1
ATOM 765 N N . LEU A 1 96 ? -0.030 3.164 9.982 1.00 83.88 96 LEU A N 1
ATOM 766 C CA . LEU A 1 96 ? 0.301 4.312 10.827 1.00 83.88 96 LEU A CA 1
ATOM 767 C C . LEU A 1 96 ? 0.963 3.886 12.143 1.00 83.88 96 LEU A C 1
ATOM 769 O O . LEU A 1 96 ? 1.941 4.498 12.573 1.00 83.88 96 LEU A O 1
ATOM 773 N N . THR A 1 97 ? 0.462 2.821 12.769 1.00 82.56 97 THR A N 1
ATOM 774 C CA . THR A 1 97 ? 1.001 2.297 14.032 1.00 82.56 97 THR A CA 1
ATOM 775 C C . THR A 1 97 ? 2.084 1.234 13.841 1.00 82.56 97 THR A C 1
ATOM 777 O O . THR A 1 97 ? 2.543 0.648 14.826 1.00 82.56 97 THR A O 1
ATOM 780 N N . ARG A 1 98 ? 2.514 0.987 12.592 1.00 86.69 98 ARG A N 1
ATOM 781 C CA . ARG A 1 98 ? 3.504 -0.040 12.220 1.00 86.69 98 ARG A CA 1
ATOM 782 C C . ARG A 1 98 ? 3.148 -1.431 12.766 1.00 86.69 98 ARG A C 1
ATOM 784 O O . ARG A 1 98 ? 4.020 -2.185 13.194 1.00 86.69 98 ARG A O 1
ATOM 791 N N . ASN A 1 99 ? 1.862 -1.774 12.758 1.00 91.56 99 ASN A N 1
ATOM 792 C CA . ASN A 1 99 ? 1.346 -3.029 13.290 1.00 91.56 99 ASN A CA 1
ATOM 793 C C . ASN A 1 99 ? 1.532 -4.192 12.302 1.00 91.56 99 ASN A C 1
ATOM 795 O O . ASN A 1 99 ? 0.611 -4.576 11.585 1.00 91.56 99 ASN A O 1
ATOM 799 N N . THR A 1 100 ? 2.721 -4.793 12.291 1.00 94.06 100 THR A N 1
ATOM 800 C CA . THR A 1 100 ? 3.056 -5.923 11.404 1.00 94.06 100 THR A CA 1
ATOM 801 C C . THR A 1 100 ? 2.252 -7.199 11.682 1.00 94.06 100 THR A C 1
ATOM 803 O O . THR A 1 100 ? 2.270 -8.120 10.862 1.00 94.06 100 THR A O 1
ATOM 806 N N . ASN A 1 101 ? 1.532 -7.286 12.805 1.00 95.31 101 ASN A N 1
ATOM 807 C CA . ASN A 1 101 ? 0.671 -8.434 13.105 1.00 95.31 101 ASN A CA 1
ATOM 808 C C . ASN A 1 101 ? -0.576 -8.471 12.212 1.00 95.31 101 ASN A C 1
ATOM 810 O O . ASN A 1 101 ? -1.059 -9.555 11.918 1.00 95.31 101 ASN A O 1
ATOM 814 N N . ALA A 1 102 ? -1.047 -7.318 11.725 1.00 95.75 102 ALA A N 1
ATOM 815 C CA . ALA A 1 102 ? -2.195 -7.228 10.818 1.00 95.75 102 ALA A CA 1
ATOM 816 C C . ALA A 1 102 ? -1.909 -7.785 9.411 1.00 95.75 102 ALA A C 1
ATOM 818 O O . ALA A 1 102 ? -2.828 -8.041 8.640 1.00 95.75 102 ALA A O 1
ATOM 819 N N . LEU A 1 103 ? -0.631 -7.959 9.058 1.00 96.25 103 LEU A N 1
ATOM 820 C CA . LEU A 1 103 ? -0.208 -8.278 7.697 1.00 96.25 103 LEU A CA 1
ATOM 821 C C . LEU A 1 103 ? -0.823 -9.583 7.174 1.00 96.25 103 LEU A C 1
ATOM 823 O O . LEU A 1 103 ? -1.255 -9.634 6.030 1.00 96.25 103 LEU A O 1
ATOM 827 N N . SER A 1 104 ? -0.876 -10.624 8.009 1.00 96.25 104 SER A N 1
ATOM 828 C CA . SER A 1 104 ? -1.399 -11.930 7.599 1.00 96.25 104 SER A CA 1
ATOM 829 C C . SER A 1 104 ? -2.899 -11.885 7.299 1.00 96.25 104 SER A C 1
ATOM 831 O O . SER A 1 104 ? -3.326 -12.498 6.324 1.00 96.25 104 SER A O 1
ATOM 833 N N . ASP A 1 105 ? -3.674 -11.116 8.065 1.00 97.38 105 ASP A N 1
ATOM 834 C CA . ASP A 1 1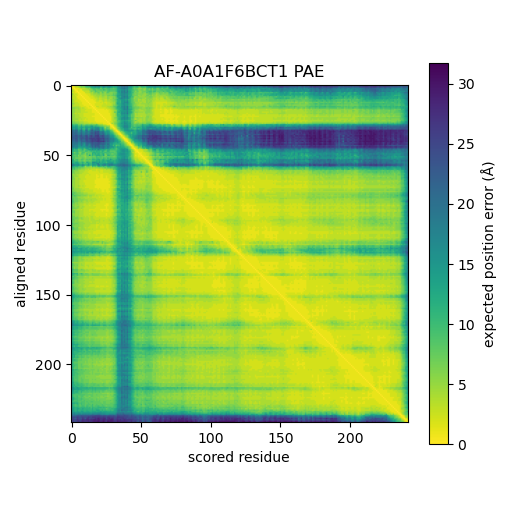05 ? -5.116 -10.966 7.843 1.00 97.38 105 ASP A CA 1
ATOM 835 C C . ASP A 1 105 ? -5.397 -10.084 6.614 1.00 97.38 105 ASP A C 1
ATOM 837 O O . ASP A 1 105 ? -6.232 -10.421 5.779 1.00 97.38 105 ASP A O 1
ATOM 841 N N . LEU A 1 106 ? -4.627 -9.006 6.415 1.00 97.75 106 LEU A N 1
ATOM 842 C CA . LEU A 1 106 ? -4.729 -8.175 5.207 1.00 97.75 106 LEU A CA 1
ATOM 843 C C . LEU A 1 106 ? -4.408 -8.967 3.929 1.00 97.75 106 LEU A C 1
ATOM 845 O O . LEU A 1 106 ? -5.139 -8.866 2.945 1.00 97.75 106 LEU A O 1
ATOM 849 N N . ILE A 1 107 ? -3.347 -9.784 3.948 1.00 97.81 107 ILE A N 1
ATOM 850 C CA . ILE A 1 107 ? -3.006 -10.683 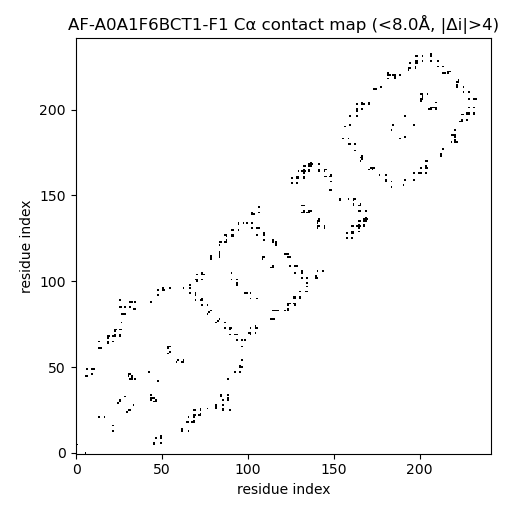2.833 1.00 97.81 107 ILE A CA 1
ATOM 851 C C . ILE A 1 107 ? -4.147 -11.675 2.589 1.00 97.81 107 ILE A C 1
ATOM 853 O O . ILE A 1 107 ? -4.547 -11.866 1.444 1.00 97.81 107 ILE A O 1
ATOM 857 N N . HIS A 1 108 ? -4.706 -12.264 3.651 1.00 97.12 108 HIS A N 1
ATOM 858 C CA . HIS A 1 108 ? -5.822 -13.204 3.551 1.00 97.12 108 HIS A CA 1
ATOM 859 C C . HIS A 1 108 ? -7.043 -12.595 2.846 1.00 97.12 108 HIS A C 1
ATOM 861 O O . HIS A 1 108 ? -7.680 -13.279 2.042 1.00 97.12 108 HIS A O 1
ATOM 867 N N . HIS A 1 109 ? -7.363 -11.325 3.105 1.00 96.50 109 HIS A N 1
ATOM 868 C CA . HIS A 1 109 ? -8.497 -10.664 2.458 1.00 96.50 109 HIS A CA 1
ATOM 869 C C . HIS A 1 109 ? -8.315 -10.476 0.949 1.00 96.50 109 HIS A C 1
ATOM 871 O O . HIS A 1 109 ? -9.287 -10.662 0.208 1.00 96.50 109 HIS A O 1
ATOM 877 N N . VAL A 1 110 ? -7.093 -10.151 0.509 1.00 96.19 110 VAL A N 1
ATOM 878 C CA . VAL A 1 110 ? -6.737 -10.029 -0.915 1.00 96.19 110 VAL A CA 1
ATOM 879 C C . VAL A 1 110 ? -6.702 -11.409 -1.576 1.00 96.19 110 VAL A C 1
ATOM 881 O O . VAL A 1 110 ? -7.368 -11.618 -2.585 1.00 96.19 110 VAL A O 1
ATOM 884 N N . ASP A 1 111 ? -6.014 -12.378 -0.963 1.00 95.81 111 ASP A N 1
ATOM 885 C CA . ASP A 1 111 ? -5.873 -13.745 -1.488 1.00 95.81 111 ASP A CA 1
ATOM 886 C C . ASP A 1 111 ? -7.223 -14.449 -1.701 1.00 95.81 111 ASP A C 1
ATOM 888 O O . ASP A 1 111 ? -7.372 -15.241 -2.628 1.00 95.81 111 ASP A O 1
ATOM 892 N N . ASN A 1 112 ? -8.213 -14.178 -0.846 1.00 94.25 112 ASN A N 1
ATOM 893 C CA . ASN A 1 112 ? -9.539 -14.794 -0.943 1.00 94.25 112 ASN A CA 1
ATOM 894 C C . ASN A 1 112 ? -10.573 -13.920 -1.663 1.00 94.25 112 ASN A C 1
ATOM 896 O O . ASN A 1 112 ? -11.756 -14.259 -1.640 1.00 94.25 112 ASN A O 1
ATOM 900 N N . HIS A 1 113 ? -10.155 -12.805 -2.276 1.00 88.44 113 HIS A N 1
ATOM 901 C CA . HIS A 1 113 ? -11.037 -11.874 -2.991 1.00 88.44 113 HIS A CA 1
ATOM 902 C C . HIS A 1 113 ? -12.275 -11.463 -2.178 1.00 88.44 113 HIS A C 1
ATOM 904 O O . HIS A 1 113 ? -13.386 -11.350 -2.696 1.00 88.44 113 HIS A O 1
ATOM 910 N N . THR A 1 114 ? -12.087 -11.259 -0.873 1.00 91.25 114 THR A N 1
ATOM 911 C CA . THR A 1 114 ? -13.184 -10.869 0.029 1.00 91.25 114 THR A CA 1
ATOM 912 C C . THR A 1 114 ? -13.576 -9.400 -0.135 1.00 91.25 114 THR A C 1
ATOM 914 O O . THR A 1 114 ? -14.672 -9.005 0.246 1.00 91.25 114 THR A O 1
ATOM 917 N N . ILE A 1 115 ? -12.702 -8.587 -0.734 1.00 90.56 115 ILE A N 1
ATOM 918 C CA . ILE A 1 115 ? -12.946 -7.175 -1.024 1.00 90.56 115 ILE A CA 1
ATOM 919 C C . ILE A 1 115 ? -13.684 -7.091 -2.361 1.00 90.56 115 ILE A C 1
ATOM 921 O O . ILE A 1 115 ? -13.070 -7.116 -3.421 1.00 90.56 115 ILE A O 1
ATOM 925 N N . ILE A 1 116 ? -15.014 -7.030 -2.323 1.00 86.25 116 ILE A N 1
ATOM 926 C CA . ILE A 1 116 ? -15.841 -6.989 -3.537 1.00 86.25 116 ILE A CA 1
ATOM 927 C C . ILE A 1 116 ? -16.242 -5.538 -3.806 1.00 86.25 116 ILE A C 1
ATOM 929 O O . ILE A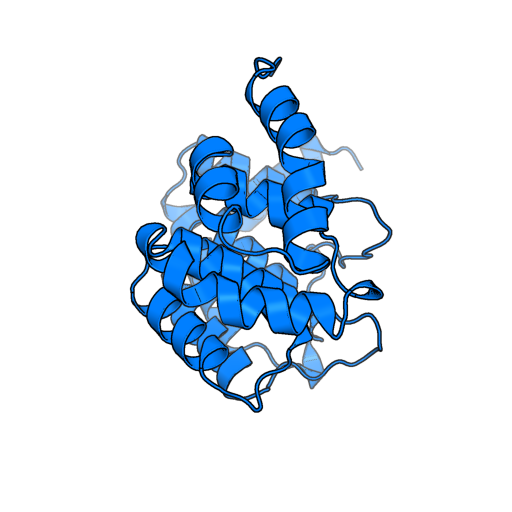 1 116 ? -17.028 -5.001 -3.021 1.00 86.25 116 ILE A O 1
ATOM 933 N N . PRO A 1 117 ? -15.766 -4.894 -4.890 1.00 82.81 117 PRO A N 1
ATOM 934 C CA . PRO A 1 117 ? -16.097 -3.506 -5.194 1.00 82.81 117 PRO A CA 1
ATOM 935 C C . PRO A 1 117 ? -17.610 -3.279 -5.222 1.00 82.81 117 PRO A C 1
ATOM 937 O O . PRO A 1 117 ? -18.329 -3.830 -6.058 1.00 82.81 117 PRO A O 1
ATOM 940 N N . SER A 1 118 ? -18.103 -2.448 -4.305 1.00 79.44 118 SER A N 1
ATOM 941 C CA . SER A 1 118 ? -19.536 -2.117 -4.225 1.00 79.44 118 SER A CA 1
ATOM 942 C C . SER A 1 118 ? -19.944 -1.039 -5.239 1.00 79.44 118 SER A C 1
ATOM 944 O O . SER A 1 118 ? -21.123 -0.883 -5.567 1.00 79.44 118 SER A O 1
ATOM 946 N N . LYS A 1 119 ? -18.956 -0.298 -5.751 1.00 82.31 119 LYS A N 1
ATOM 947 C CA . LYS A 1 119 ? -19.092 0.832 -6.672 1.00 82.31 119 LYS A CA 1
ATOM 948 C C . LYS A 1 119 ? -17.850 0.944 -7.575 1.00 82.31 119 LYS A C 1
ATOM 950 O O . LYS A 1 119 ? -16.785 0.470 -7.185 1.00 82.31 119 LYS A O 1
ATOM 955 N N . PRO A 1 120 ? -17.951 1.569 -8.766 1.00 73.31 120 PRO A N 1
ATOM 956 C CA . PRO A 1 120 ? -16.831 1.667 -9.713 1.00 73.31 120 PRO A CA 1
ATOM 957 C C . PRO A 1 120 ? -15.593 2.410 -9.186 1.00 73.31 120 PRO A C 1
ATOM 959 O O . PRO A 1 120 ? -14.506 2.227 -9.716 1.00 73.31 120 PRO A O 1
ATOM 962 N N . ASP A 1 121 ? -15.764 3.267 -8.181 1.00 77.25 121 ASP A N 1
ATOM 963 C CA . ASP A 1 121 ? -14.724 4.070 -7.527 1.00 77.25 121 ASP A CA 1
ATOM 964 C C . ASP A 1 121 ? -14.233 3.465 -6.196 1.00 77.25 121 ASP A C 1
ATOM 966 O O . ASP A 1 121 ? -13.558 4.142 -5.419 1.00 77.25 121 ASP A O 1
ATOM 9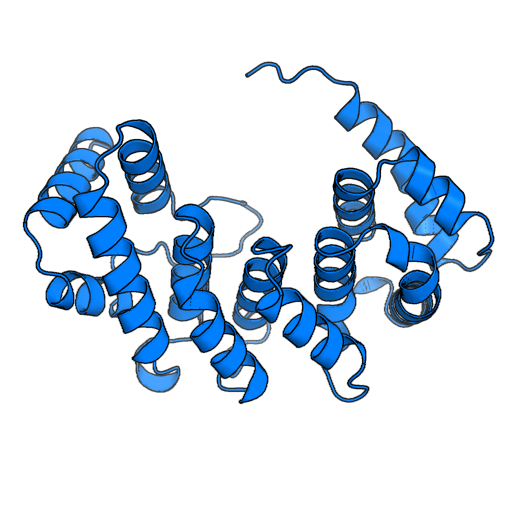70 N N . ASP A 1 122 ? -14.601 2.218 -5.892 1.00 82.38 122 ASP A N 1
ATOM 971 C CA . ASP A 1 122 ? -14.129 1.511 -4.703 1.00 82.38 122 ASP A CA 1
ATOM 972 C C . ASP A 1 122 ? -12.656 1.112 -4.868 1.00 82.38 122 ASP A C 1
ATOM 974 O O . ASP A 1 122 ? -12.308 0.229 -5.649 1.00 82.38 122 ASP A O 1
ATOM 978 N N . ASN A 1 123 ? -11.789 1.795 -4.123 1.00 86.00 123 ASN A N 1
ATOM 979 C CA . ASN A 1 123 ? -10.342 1.622 -4.176 1.00 86.00 123 ASN A CA 1
ATOM 980 C C . ASN A 1 123 ? -9.792 0.871 -2.952 1.00 86.00 123 ASN A C 1
ATOM 982 O O . ASN A 1 123 ? -8.577 0.891 -2.739 1.00 86.00 123 ASN A O 1
ATOM 986 N N . THR A 1 124 ? -10.638 0.235 -2.131 1.00 90.31 124 THR A N 1
ATOM 987 C CA . THR A 1 124 ? -10.188 -0.410 -0.886 1.00 90.31 124 THR A CA 1
ATOM 988 C C . THR A 1 124 ? -9.108 -1.456 -1.136 1.00 90.31 124 THR A C 1
ATOM 990 O O . THR A 1 124 ? -8.099 -1.458 -0.435 1.00 90.31 124 THR A O 1
ATOM 993 N N . GLU A 1 125 ? -9.263 -2.312 -2.147 1.00 93.38 125 GLU A N 1
ATOM 994 C CA . GLU A 1 125 ? -8.263 -3.342 -2.454 1.00 93.38 125 GLU A CA 1
ATOM 995 C C . GLU A 1 125 ? -6.906 -2.716 -2.822 1.00 93.38 125 GLU A C 1
ATOM 997 O O . GLU A 1 125 ? -5.876 -3.118 -2.282 1.00 93.38 125 GLU A O 1
ATOM 1002 N N . SER A 1 126 ? -6.903 -1.641 -3.624 1.00 91.56 126 SER A N 1
ATOM 1003 C CA . SER A 1 126 ? -5.695 -0.855 -3.920 1.00 91.56 126 SER A CA 1
ATOM 1004 C C . SER A 1 126 ? -5.019 -0.342 -2.647 1.00 91.56 126 SER A C 1
ATOM 1006 O O . SER A 1 126 ? -3.796 -0.413 -2.524 1.00 91.56 126 SER A O 1
ATOM 1008 N N . VAL A 1 127 ? -5.804 0.179 -1.696 1.00 91.00 127 VAL A N 1
ATOM 1009 C CA . VAL A 1 127 ? -5.300 0.695 -0.413 1.00 91.00 127 VAL A CA 1
ATOM 1010 C C . VAL A 1 127 ? -4.685 -0.430 0.413 1.00 91.00 127 VAL A C 1
ATOM 1012 O O . VAL A 1 127 ? -3.574 -0.271 0.917 1.00 91.00 127 VAL A O 1
ATOM 1015 N N . VAL A 1 128 ? -5.363 -1.573 0.518 1.00 95.88 128 VAL A N 1
ATOM 1016 C CA . VAL A 1 128 ? -4.869 -2.736 1.265 1.00 95.88 128 VAL A CA 1
ATOM 1017 C C . VAL A 1 128 ? -3.557 -3.249 0.664 1.00 95.88 128 VAL A C 1
ATOM 1019 O O . VAL A 1 128 ? -2.581 -3.414 1.395 1.00 95.88 128 VAL A O 1
ATOM 1022 N N . ILE A 1 129 ? -3.477 -3.408 -0.662 1.00 96.25 129 ILE A N 1
ATOM 1023 C CA . ILE A 1 129 ? -2.246 -3.834 -1.350 1.00 96.25 129 ILE A CA 1
ATOM 1024 C C . ILE A 1 129 ? -1.118 -2.812 -1.130 1.00 96.25 129 ILE A C 1
ATOM 1026 O O . ILE A 1 129 ? 0.017 -3.195 -0.835 1.00 96.25 129 ILE A O 1
ATOM 1030 N N . ALA A 1 130 ? -1.413 -1.511 -1.213 1.00 93.62 130 ALA A N 1
ATOM 1031 C CA . ALA A 1 130 ? -0.424 -0.459 -0.972 1.00 93.62 130 ALA A CA 1
ATOM 1032 C C . ALA A 1 130 ? 0.091 -0.465 0.476 1.00 93.62 130 ALA A C 1
ATOM 1034 O O . ALA A 1 130 ? 1.292 -0.313 0.705 1.00 93.62 130 ALA A O 1
ATOM 1035 N N . VAL A 1 131 ? -0.791 -0.691 1.454 1.00 94.75 131 VAL A N 1
ATOM 1036 C CA . VAL A 1 131 ? -0.427 -0.849 2.870 1.00 94.75 131 VAL A CA 1
ATOM 1037 C C . VAL A 1 131 ? 0.480 -2.062 3.070 1.00 94.75 131 VAL A C 1
ATOM 1039 O O . VAL A 1 131 ? 1.498 -1.943 3.751 1.00 94.75 131 VAL A O 1
ATOM 1042 N N . ILE A 1 132 ? 0.162 -3.199 2.443 1.00 97.19 132 ILE A N 1
ATOM 1043 C CA . ILE A 1 132 ? 1.003 -4.405 2.464 1.00 97.19 132 ILE A CA 1
ATOM 1044 C C . ILE A 1 132 ? 2.396 -4.089 1.899 1.00 97.19 132 ILE A C 1
ATOM 1046 O O . ILE A 1 132 ? 3.397 -4.392 2.547 1.00 97.19 132 ILE A O 1
ATOM 1050 N N . GLY A 1 133 ? 2.472 -3.374 0.771 1.00 93.88 133 GLY A N 1
ATOM 1051 C CA . GLY A 1 133 ? 3.726 -2.835 0.226 1.00 93.88 133 GLY A CA 1
ATOM 1052 C C . GLY A 1 133 ? 4.481 -1.915 1.192 1.00 93.88 133 GLY A C 1
ATOM 1053 O O . GLY A 1 133 ? 5.707 -1.967 1.278 1.00 93.88 133 GLY A O 1
ATOM 1054 N N . GLY A 1 134 ? 3.763 -1.117 1.983 1.00 91.25 134 GLY A N 1
ATOM 1055 C CA . GLY A 1 134 ? 4.327 -0.230 3.005 1.00 91.25 134 GLY A CA 1
ATOM 1056 C C . GLY A 1 134 ? 4.972 -0.940 4.204 1.00 91.25 134 GLY A C 1
ATOM 1057 O O . GLY A 1 134 ? 5.706 -0.293 4.961 1.00 91.25 134 GLY A O 1
ATOM 1058 N N . PHE A 1 135 ? 4.736 -2.246 4.377 1.00 93.81 135 PHE A N 1
ATOM 1059 C CA . PHE A 1 135 ? 5.405 -3.083 5.381 1.00 93.81 135 PHE A CA 1
ATOM 1060 C C . PHE A 1 135 ? 6.743 -3.667 4.905 1.00 93.81 135 PHE A C 1
ATOM 1062 O O . PHE A 1 135 ? 7.401 -4.374 5.672 1.00 93.81 135 PHE A O 1
ATOM 1069 N N . ALA A 1 136 ? 7.186 -3.361 3.683 1.00 89.94 136 ALA A N 1
ATOM 1070 C CA . ALA A 1 136 ? 8.522 -3.724 3.228 1.00 89.94 136 ALA A CA 1
ATOM 1071 C C . ALA A 1 136 ? 9.610 -3.277 4.240 1.00 89.94 136 ALA A C 1
ATOM 1073 O O . ALA A 1 136 ? 9.534 -2.163 4.773 1.00 89.94 136 ALA A O 1
ATOM 1074 N N . PRO A 1 137 ? 10.632 -4.114 4.517 1.00 92.88 137 PRO A N 1
ATOM 1075 C CA . PRO A 1 137 ? 10.961 -5.378 3.850 1.00 92.88 137 PRO A CA 1
ATOM 1076 C C . PRO A 1 137 ? 10.450 -6.642 4.591 1.00 92.88 137 PRO A C 1
ATOM 1078 O O . PRO A 1 137 ? 11.177 -7.630 4.679 1.00 92.88 137 PRO A O 1
ATOM 1081 N N . ASP A 1 138 ? 9.245 -6.641 5.184 1.00 95.75 138 ASP A N 1
ATOM 1082 C CA . ASP A 1 138 ? 8.676 -7.859 5.799 1.00 95.75 138 ASP A CA 1
ATOM 1083 C C . ASP A 1 138 ? 8.560 -8.995 4.763 1.00 95.75 138 ASP A C 1
ATOM 1085 O O . ASP A 1 138 ? 7.980 -8.820 3.690 1.00 95.75 138 ASP A O 1
ATOM 1089 N N . ALA A 1 139 ? 9.097 -10.174 5.097 1.00 95.44 139 ALA A N 1
ATOM 1090 C CA . ALA A 1 139 ? 9.158 -11.319 4.189 1.00 95.44 139 ALA A CA 1
ATOM 1091 C C . ALA A 1 139 ? 7.772 -11.805 3.736 1.00 95.44 139 ALA A C 1
ATOM 1093 O O . ALA A 1 139 ? 7.621 -12.247 2.600 1.00 95.44 139 ALA A O 1
ATOM 1094 N N . ARG A 1 140 ? 6.748 -11.690 4.594 1.00 97.00 140 ARG A N 1
ATOM 1095 C CA . ARG A 1 140 ? 5.370 -12.079 4.247 1.00 97.00 140 ARG A CA 1
ATOM 1096 C C . ARG A 1 140 ? 4.770 -11.110 3.230 1.00 97.00 140 ARG A C 1
ATOM 1098 O O . ARG A 1 140 ? 4.031 -11.536 2.349 1.00 97.00 140 ARG A O 1
ATOM 1105 N N . ALA A 1 141 ? 5.100 -9.820 3.344 1.00 96.81 141 ALA A N 1
ATOM 1106 C CA . ALA A 1 141 ? 4.683 -8.812 2.375 1.00 96.81 141 ALA A CA 1
ATOM 1107 C C . ALA A 1 141 ? 5.369 -9.064 1.029 1.00 96.81 141 ALA A C 1
ATOM 1109 O O . ALA A 1 141 ? 4.692 -9.113 0.008 1.00 96.81 141 ALA A O 1
ATOM 1110 N N . GLU A 1 142 ? 6.687 -9.293 1.028 1.00 97.00 142 GLU A N 1
ATOM 1111 C CA . GLU A 1 142 ? 7.433 -9.615 -0.195 1.00 97.00 142 GLU A CA 1
ATOM 1112 C C . GLU A 1 142 ? 6.872 -10.858 -0.897 1.00 97.00 142 GLU A C 1
ATOM 1114 O O . GLU A 1 142 ? 6.624 -10.823 -2.102 1.00 97.00 142 GLU A O 1
ATOM 1119 N N . GLU A 1 143 ? 6.621 -11.936 -0.149 1.00 97.50 143 GLU A N 1
ATOM 1120 C CA . GLU A 1 143 ? 6.061 -13.178 -0.685 1.00 97.50 143 GLU A CA 1
ATOM 1121 C C . GLU A 1 143 ? 4.672 -12.968 -1.305 1.00 97.50 143 GLU A C 1
ATOM 1123 O O . GLU A 1 143 ? 4.417 -13.447 -2.411 1.00 97.50 143 GLU A O 1
ATOM 1128 N N . ALA A 1 144 ? 3.780 -12.235 -0.632 1.00 97.88 144 ALA A N 1
ATOM 1129 C CA . ALA A 1 144 ? 2.448 -11.934 -1.156 1.00 97.88 144 ALA A CA 1
ATOM 1130 C C . ALA A 1 144 ? 2.513 -11.065 -2.423 1.00 97.88 144 ALA A C 1
ATOM 1132 O O . ALA A 1 144 ? 1.940 -11.429 -3.449 1.00 97.88 144 ALA A O 1
ATOM 1133 N N . LEU A 1 145 ? 3.282 -9.971 -2.393 1.00 97.75 145 LEU A N 1
ATOM 1134 C CA . LEU A 1 145 ? 3.444 -9.074 -3.541 1.00 97.75 145 LEU A CA 1
ATOM 1135 C C . LEU A 1 145 ? 4.043 -9.798 -4.747 1.00 97.75 145 LEU A C 1
ATOM 1137 O O . LEU A 1 145 ? 3.611 -9.564 -5.873 1.00 97.75 145 LEU A O 1
ATOM 1141 N N . ARG A 1 146 ? 5.019 -10.689 -4.523 1.00 97.06 146 ARG A N 1
ATOM 1142 C CA . ARG A 1 146 ? 5.623 -11.495 -5.590 1.00 97.06 146 ARG A CA 1
ATOM 1143 C C . ARG A 1 146 ? 4.599 -12.450 -6.193 1.00 97.06 146 ARG A C 1
ATOM 1145 O O . ARG A 1 146 ? 4.489 -12.523 -7.411 1.00 97.06 146 ARG A O 1
ATOM 1152 N N . ARG A 1 147 ? 3.806 -13.119 -5.355 1.00 97.00 147 ARG A N 1
ATOM 1153 C CA . ARG A 1 147 ? 2.748 -14.030 -5.806 1.00 97.00 147 ARG A CA 1
ATOM 1154 C C . ARG A 1 147 ? 1.730 -13.321 -6.701 1.00 97.00 147 ARG A C 1
ATOM 1156 O O . ARG A 1 147 ? 1.424 -13.825 -7.772 1.00 97.00 147 ARG A O 1
ATOM 1163 N N . TRP A 1 148 ? 1.262 -12.138 -6.305 1.00 97.12 148 TRP A N 1
ATOM 1164 C CA . TRP A 1 148 ? 0.328 -11.330 -7.104 1.00 97.12 148 TRP A CA 1
ATOM 1165 C C . TRP A 1 148 ? 0.981 -10.701 -8.345 1.00 97.12 148 TRP A C 1
ATOM 1167 O O . TRP A 1 148 ? 0.323 -10.408 -9.344 1.00 97.12 148 TRP A O 1
ATOM 1177 N N . TRP A 1 149 ? 2.293 -10.468 -8.304 1.00 96.69 149 TRP A N 1
ATOM 1178 C CA . TRP A 1 149 ? 3.050 -10.004 -9.463 1.00 96.69 149 TRP A CA 1
ATOM 1179 C C . TRP A 1 149 ? 3.164 -11.075 -10.548 1.00 96.69 149 TRP A C 1
ATOM 1181 O O . TRP A 1 149 ? 2.995 -10.745 -11.724 1.00 96.69 149 TRP A O 1
ATOM 1191 N N . ASP A 1 150 ? 3.414 -12.320 -10.146 1.00 95.19 150 ASP A N 1
ATOM 1192 C CA . ASP A 1 150 ? 3.619 -13.465 -11.039 1.00 95.19 150 ASP A CA 1
ATOM 1193 C C . ASP A 1 150 ? 2.303 -14.136 -11.483 1.00 95.19 150 ASP A C 1
ATOM 1195 O O . ASP A 1 150 ? 2.310 -14.971 -12.385 1.00 95.19 150 ASP A O 1
ATOM 1199 N N . ASP A 1 151 ? 1.170 -13.786 -10.870 1.00 94.50 151 ASP A N 1
ATOM 1200 C CA . ASP A 1 151 ? -0.154 -14.263 -11.271 1.00 94.50 151 ASP A CA 1
ATOM 1201 C C . ASP A 1 151 ? -0.700 -13.449 -12.460 1.00 94.50 151 ASP A C 1
ATOM 1203 O O . ASP A 1 151 ? -1.030 -12.264 -12.343 1.00 94.50 151 ASP A O 1
ATOM 1207 N N . ASP A 1 152 ? -0.809 -14.109 -13.618 1.00 88.38 152 ASP A N 1
ATOM 1208 C CA . ASP A 1 152 ? -1.337 -13.542 -14.867 1.00 88.38 152 ASP A CA 1
ATOM 1209 C C . ASP A 1 152 ? -2.836 -13.201 -14.797 1.00 88.38 152 ASP A C 1
ATOM 1211 O O . ASP A 1 152 ? -3.342 -12.439 -15.623 1.00 88.38 152 ASP A O 1
ATOM 1215 N N . THR A 1 153 ? -3.565 -13.769 -13.832 1.00 90.31 153 THR A N 1
ATOM 1216 C CA . THR A 1 153 ? -4.991 -13.489 -13.613 1.00 90.31 153 THR A CA 1
ATOM 1217 C C . THR A 1 153 ? -5.223 -12.352 -12.624 1.00 90.31 153 THR A C 1
ATOM 1219 O O . THR A 1 153 ? -6.331 -11.811 -12.560 1.00 90.31 153 THR A O 1
ATOM 1222 N N . PHE A 1 154 ? -4.182 -11.947 -11.892 1.00 92.06 154 PHE A N 1
ATOM 1223 C CA . PHE A 1 154 ? -4.261 -10.833 -10.962 1.00 92.06 154 PHE A CA 1
ATOM 1224 C C . PHE A 1 154 ? -4.459 -9.519 -11.715 1.00 92.06 154 PHE A C 1
ATOM 1226 O O . PHE A 1 154 ? -3.840 -9.263 -12.752 1.00 92.06 154 PHE A O 1
ATOM 1233 N N . ASN A 1 155 ? -5.331 -8.661 -11.188 1.00 91.19 155 ASN A N 1
ATOM 1234 C CA . ASN A 1 155 ? -5.758 -7.463 -11.896 1.00 91.19 155 ASN A CA 1
ATOM 1235 C C . ASN A 1 155 ? -4.561 -6.540 -12.205 1.00 91.19 155 ASN A C 1
ATOM 1237 O O . ASN A 1 155 ? -3.861 -6.052 -11.311 1.00 91.19 155 ASN A O 1
ATOM 1241 N N . TRP A 1 156 ? -4.348 -6.275 -13.497 1.00 92.62 156 TRP A N 1
ATOM 1242 C CA . TRP A 1 156 ? -3.245 -5.460 -14.010 1.00 92.62 156 TRP A CA 1
ATOM 1243 C C . TRP A 1 156 ? -3.237 -4.039 -13.430 1.00 92.62 156 TRP A C 1
ATOM 1245 O O . TRP A 1 156 ? -2.178 -3.416 -13.331 1.00 92.62 156 TRP A O 1
ATOM 1255 N N . GLN A 1 157 ? -4.396 -3.540 -12.993 1.00 92.31 157 GLN A N 1
ATOM 1256 C CA . GLN A 1 157 ? -4.557 -2.220 -12.384 1.00 92.31 157 GLN A CA 1
ATOM 1257 C C . GLN A 1 157 ? -3.681 -2.029 -11.139 1.00 92.31 157 GLN A C 1
ATOM 1259 O O . GLN A 1 157 ? -3.262 -0.909 -10.840 1.00 92.31 157 GLN A O 1
ATOM 1264 N N . TYR A 1 158 ? -3.340 -3.116 -10.443 1.00 93.31 158 TYR A N 1
ATOM 1265 C CA . TYR A 1 158 ? -2.499 -3.073 -9.249 1.00 93.31 158 TYR A CA 1
ATOM 1266 C C . TYR A 1 158 ? -0.997 -3.142 -9.552 1.00 93.31 158 TYR A C 1
ATOM 1268 O O . TYR A 1 158 ? -0.189 -2.950 -8.644 1.00 93.31 158 TYR A O 1
ATOM 1276 N N . LYS A 1 159 ? -0.577 -3.354 -10.811 1.00 94.19 159 LYS A N 1
ATOM 1277 C CA . LYS A 1 159 ? 0.846 -3.558 -11.157 1.00 94.19 159 LYS A CA 1
ATOM 1278 C C . LYS A 1 159 ? 1.733 -2.376 -10.767 1.00 94.19 159 LYS A C 1
ATOM 1280 O O . LYS A 1 159 ? 2.863 -2.601 -10.358 1.00 94.19 159 LYS A O 1
ATOM 1285 N N . ALA A 1 160 ? 1.241 -1.137 -10.800 1.00 93.94 160 ALA A N 1
ATOM 1286 C CA . ALA A 1 160 ? 2.015 0.011 -10.316 1.00 93.94 160 ALA A CA 1
ATOM 1287 C C . ALA A 1 160 ? 2.305 -0.054 -8.804 1.00 93.94 160 ALA A C 1
ATOM 1289 O O . ALA A 1 160 ? 3.419 0.251 -8.382 1.00 93.94 160 ALA A O 1
ATOM 1290 N N . ILE A 1 161 ? 1.325 -0.484 -8.003 1.00 94.38 161 ILE A N 1
ATOM 1291 C CA . ILE A 1 161 ? 1.456 -0.635 -6.545 1.00 94.38 161 ILE A CA 1
ATOM 1292 C C . ILE A 1 161 ? 2.365 -1.827 -6.220 1.00 94.38 161 ILE A C 1
ATOM 1294 O O . ILE A 1 161 ? 3.249 -1.727 -5.373 1.00 94.38 161 ILE A O 1
ATOM 1298 N N . LEU A 1 162 ? 2.191 -2.945 -6.931 1.00 96.50 162 LEU A N 1
ATOM 1299 C CA . LEU A 1 162 ? 3.041 -4.126 -6.778 1.00 96.50 162 LEU A CA 1
ATOM 1300 C C . LEU A 1 162 ? 4.496 -3.826 -7.160 1.00 96.50 162 LEU A C 1
ATOM 1302 O O . LEU A 1 162 ? 5.411 -4.225 -6.445 1.00 96.50 162 LEU A O 1
ATOM 1306 N N . PHE A 1 163 ? 4.715 -3.084 -8.250 1.00 96.38 163 PHE A N 1
ATOM 1307 C CA . PHE A 1 163 ? 6.044 -2.677 -8.700 1.00 96.38 163 PHE A CA 1
ATOM 1308 C C . PHE A 1 163 ? 6.780 -1.872 -7.623 1.00 96.38 163 PHE A C 1
ATOM 1310 O O . PHE A 1 163 ? 7.902 -2.220 -7.256 1.00 96.38 163 PHE A O 1
ATOM 1317 N N . THR A 1 164 ? 6.154 -0.827 -7.074 1.00 95.19 164 THR A N 1
ATOM 1318 C CA . THR A 1 164 ? 6.786 -0.003 -6.031 1.00 95.19 164 THR A CA 1
ATOM 1319 C C . THR A 1 164 ? 6.954 -0.768 -4.717 1.00 95.19 164 THR A C 1
ATOM 1321 O O . THR A 1 164 ? 8.005 -0.650 -4.088 1.00 95.19 164 THR A O 1
ATOM 1324 N N . GLY A 1 165 ? 5.992 -1.613 -4.334 1.00 95.56 165 GLY A N 1
ATOM 1325 C CA . GLY A 1 165 ? 6.107 -2.491 -3.165 1.00 95.56 165 GLY A CA 1
ATOM 1326 C C . GLY A 1 165 ? 7.283 -3.471 -3.270 1.00 95.56 165 GLY A C 1
ATOM 1327 O O . GLY A 1 165 ? 8.104 -3.555 -2.359 1.00 95.56 165 GLY A O 1
ATOM 1328 N N . LEU A 1 166 ? 7.436 -4.150 -4.410 1.00 96.75 166 LEU A N 1
ATOM 1329 C CA . LEU A 1 166 ? 8.546 -5.081 -4.649 1.00 96.75 166 LEU A CA 1
ATOM 1330 C C . LEU A 1 166 ? 9.906 -4.378 -4.697 1.00 96.75 166 LEU A C 1
ATOM 1332 O O . LEU A 1 166 ? 10.891 -4.915 -4.185 1.00 96.75 166 LEU A O 1
ATOM 1336 N N . LEU A 1 167 ? 9.974 -3.163 -5.254 1.00 95.56 167 LEU A N 1
ATOM 1337 C CA . LEU A 1 167 ? 11.185 -2.342 -5.172 1.00 95.56 167 LEU A CA 1
ATOM 1338 C C . LEU A 1 167 ? 11.530 -1.971 -3.727 1.00 95.56 167 LEU A C 1
ATOM 1340 O O . LEU A 1 167 ? 12.710 -1.951 -3.375 1.00 95.56 167 LEU A O 1
ATOM 1344 N N . ALA A 1 168 ? 10.528 -1.685 -2.892 1.00 94.12 168 ALA A N 1
ATOM 1345 C CA . ALA A 1 168 ? 10.742 -1.380 -1.481 1.00 94.12 168 ALA A CA 1
ATOM 1346 C C . ALA A 1 168 ? 11.256 -2.602 -0.697 1.00 94.12 168 ALA A C 1
ATOM 1348 O O . ALA A 1 168 ? 12.082 -2.436 0.201 1.00 94.12 168 ALA A O 1
ATOM 1349 N N . CYS A 1 169 ? 10.834 -3.820 -1.059 1.00 93.69 169 CYS A N 1
ATOM 1350 C CA . CYS A 1 169 ? 11.381 -5.060 -0.498 1.00 93.69 169 CYS A CA 1
ATOM 1351 C C . CYS A 1 169 ? 12.825 -5.308 -0.959 1.00 93.69 169 CYS A C 1
ATOM 1353 O O . CYS A 1 169 ? 13.710 -5.560 -0.141 1.00 93.69 169 CYS A O 1
ATOM 1355 N N . ASN A 1 170 ? 13.085 -5.204 -2.267 1.00 93.00 170 ASN A N 1
ATOM 1356 C CA . ASN A 1 170 ? 14.412 -5.416 -2.837 1.00 93.00 170 ASN A CA 1
ATOM 1357 C C . ASN A 1 170 ? 14.629 -4.593 -4.118 1.00 93.00 170 ASN A C 1
ATOM 1359 O O . ASN A 1 170 ? 14.369 -5.040 -5.238 1.00 93.00 170 ASN A O 1
ATOM 1363 N N . HIS A 1 171 ? 15.219 -3.408 -3.954 1.00 90.25 171 HIS A N 1
ATOM 1364 C CA . HIS A 1 171 ? 15.487 -2.468 -5.046 1.00 90.25 171 HIS A CA 1
ATOM 1365 C C . HIS A 1 171 ? 16.355 -3.035 -6.177 1.00 90.25 171 HIS A C 1
ATOM 1367 O O . HIS A 1 171 ? 16.298 -2.548 -7.306 1.00 90.25 171 HIS A O 1
ATOM 1373 N N . ARG A 1 172 ? 17.168 -4.065 -5.903 1.00 88.88 172 ARG A N 1
ATOM 1374 C CA . ARG A 1 172 ? 18.059 -4.664 -6.909 1.00 88.88 172 ARG A CA 1
ATOM 1375 C C . ARG A 1 172 ? 17.293 -5.419 -7.991 1.00 88.88 172 ARG A C 1
ATOM 1377 O O . ARG A 1 172 ? 17.842 -5.631 -9.068 1.00 88.88 172 ARG A O 1
ATOM 1384 N N . ASN A 1 173 ? 16.032 -5.764 -7.737 1.00 88.62 173 ASN A N 1
ATOM 1385 C CA . ASN A 1 173 ? 15.185 -6.472 -8.691 1.00 88.62 173 ASN A CA 1
ATOM 1386 C C . ASN A 1 173 ? 14.608 -5.551 -9.777 1.00 88.62 173 ASN A C 1
ATOM 1388 O O . ASN A 1 173 ? 13.893 -6.030 -10.652 1.00 88.62 173 ASN A O 1
ATOM 1392 N N . ILE A 1 174 ? 14.915 -4.246 -9.782 1.00 92.25 174 ILE A N 1
ATOM 1393 C CA . ILE A 1 174 ? 14.338 -3.317 -10.763 1.00 92.25 174 ILE A CA 1
ATOM 1394 C C . ILE A 1 174 ? 14.516 -3.778 -12.216 1.00 92.25 174 ILE A C 1
ATOM 1396 O O . ILE A 1 174 ? 13.586 -3.669 -13.011 1.00 92.25 174 ILE A O 1
ATOM 1400 N N . THR A 1 175 ? 15.671 -4.342 -12.574 1.00 89.88 175 THR A N 1
ATOM 1401 C CA . THR A 1 175 ? 15.918 -4.798 -13.951 1.00 89.88 175 THR A CA 1
ATOM 1402 C C . THR A 1 175 ? 15.066 -6.003 -14.345 1.00 89.88 175 THR A C 1
ATOM 1404 O O . THR A 1 175 ? 14.795 -6.185 -15.527 1.00 89.88 175 THR A O 1
ATOM 1407 N N . GLU A 1 176 ? 14.653 -6.816 -13.373 1.00 92.81 176 GLU A N 1
ATOM 1408 C CA . GLU A 1 176 ? 13.753 -7.958 -13.569 1.00 92.81 176 GLU A CA 1
ATOM 1409 C C . GLU A 1 176 ? 12.294 -7.500 -13.702 1.00 92.81 176 GLU A C 1
ATOM 1411 O O . GLU A 1 176 ? 11.562 -8.004 -14.549 1.00 92.81 176 GLU A O 1
ATOM 1416 N N . LEU A 1 177 ? 11.880 -6.511 -12.904 1.00 94.88 177 LEU A N 1
ATOM 1417 C CA . LEU A 1 177 ? 10.489 -6.049 -12.846 1.00 94.88 177 LEU A CA 1
ATOM 1418 C C . LEU A 1 177 ? 10.116 -5.110 -14.005 1.00 94.88 177 LEU A C 1
ATOM 1420 O O . LEU A 1 177 ? 8.984 -5.142 -14.494 1.00 94.88 177 LEU A O 1
ATOM 1424 N N . LEU A 1 178 ? 11.057 -4.276 -14.464 1.00 95.12 178 LEU A N 1
ATOM 1425 C CA . LEU A 1 178 ? 10.798 -3.241 -15.471 1.00 95.12 178 LEU A CA 1
ATOM 1426 C C . LEU A 1 178 ? 10.206 -3.761 -16.790 1.00 95.12 178 LEU A C 1
ATOM 1428 O O . LEU A 1 178 ? 9.250 -3.145 -17.250 1.00 95.12 178 LEU A O 1
ATOM 1432 N N . PRO A 1 179 ? 10.699 -4.844 -17.425 1.00 94.75 179 PRO A N 1
ATOM 1433 C CA . PRO A 1 179 ? 10.144 -5.304 -18.699 1.00 94.75 179 PRO A CA 1
ATOM 1434 C C . PRO A 1 179 ? 8.637 -5.581 -18.635 1.00 94.75 179 PRO A C 1
ATOM 1436 O O . PRO A 1 179 ? 7.891 -5.096 -19.483 1.00 94.75 179 PRO A O 1
ATOM 1439 N N . SER A 1 180 ? 8.194 -6.307 -17.602 1.00 93.19 180 SER A N 1
ATOM 1440 C CA . SER A 1 180 ? 6.776 -6.615 -17.389 1.00 93.19 180 SER A CA 1
ATOM 1441 C C . SER A 1 180 ? 5.983 -5.347 -17.057 1.00 93.19 180 SER A C 1
ATOM 1443 O O . SER A 1 180 ? 4.954 -5.077 -17.679 1.00 93.19 180 SER A O 1
ATOM 1445 N N . PHE A 1 181 ? 6.514 -4.493 -16.173 1.00 95.50 181 PHE A N 1
ATOM 1446 C CA . PHE A 1 181 ? 5.850 -3.240 -15.813 1.00 95.50 181 PHE A CA 1
ATOM 1447 C C . PHE A 1 181 ? 5.651 -2.298 -17.011 1.00 95.50 181 PHE A C 1
ATOM 1449 O O . PHE A 1 181 ? 4.570 -1.745 -17.206 1.00 95.50 181 PHE A O 1
ATOM 1456 N N . LEU A 1 182 ? 6.687 -2.132 -17.836 1.00 96.19 182 LEU A N 1
ATOM 1457 C CA . LEU A 1 182 ? 6.662 -1.271 -19.016 1.00 96.19 182 LEU A CA 1
ATOM 1458 C C . LEU A 1 182 ? 5.691 -1.783 -20.084 1.00 96.19 182 LEU A C 1
ATOM 1460 O O . LEU A 1 182 ? 5.100 -0.963 -20.784 1.00 96.19 182 LEU A O 1
ATOM 1464 N N . SER A 1 183 ? 5.514 -3.104 -20.206 1.00 94.31 183 SER A N 1
ATOM 1465 C CA . SER A 1 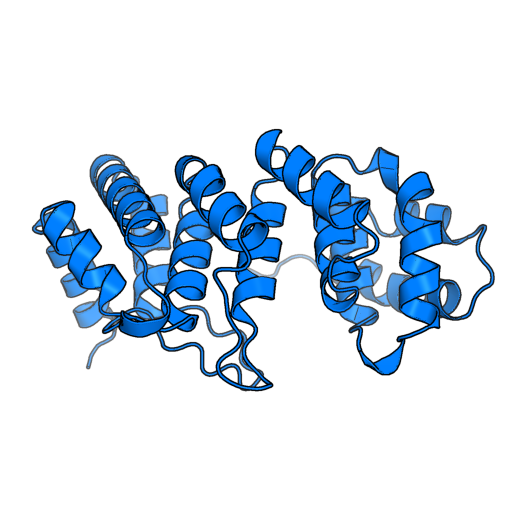183 ? 4.498 -3.682 -21.093 1.00 94.31 183 SER A CA 1
ATOM 1466 C C . SER A 1 183 ? 3.102 -3.242 -20.658 1.00 94.31 183 SER A C 1
ATOM 1468 O O . SER A 1 183 ? 2.387 -2.624 -21.438 1.00 94.31 183 SER A O 1
ATOM 1470 N N . ILE A 1 184 ? 2.766 -3.438 -19.379 1.00 93.94 184 ILE A N 1
ATOM 1471 C CA . ILE A 1 184 ? 1.462 -3.054 -18.819 1.00 93.94 184 ILE A CA 1
ATOM 1472 C C . ILE A 1 184 ? 1.218 -1.542 -18.924 1.00 93.94 184 ILE A C 1
ATOM 1474 O O . ILE A 1 184 ? 0.122 -1.119 -19.287 1.00 93.94 184 ILE A O 1
ATOM 1478 N N . LEU A 1 185 ? 2.234 -0.716 -18.655 1.00 93.62 185 LEU A N 1
ATOM 1479 C CA . LEU A 1 185 ? 2.141 0.736 -18.843 1.00 93.62 185 LEU A CA 1
ATOM 1480 C C . LEU A 1 185 ? 1.904 1.134 -20.302 1.00 93.62 185 LEU A C 1
ATOM 1482 O O . LEU A 1 185 ? 1.228 2.125 -20.551 1.00 93.62 185 LEU A O 1
ATOM 1486 N N . THR A 1 186 ? 2.480 0.401 -21.256 1.00 93.44 186 THR A N 1
ATOM 1487 C CA . THR A 1 186 ? 2.279 0.673 -22.685 1.00 93.44 186 THR A CA 1
ATOM 1488 C C . THR A 1 186 ? 0.856 0.309 -23.103 1.00 93.44 186 THR A C 1
ATOM 1490 O O . THR A 1 186 ? 0.208 1.086 -23.799 1.00 93.44 186 THR A O 1
ATOM 1493 N N . ASP A 1 187 ? 0.349 -0.832 -22.636 1.00 93.19 187 ASP A N 1
ATOM 1494 C CA . ASP A 1 187 ? -0.979 -1.334 -23.001 1.00 93.19 187 ASP A CA 1
ATOM 1495 C C . ASP A 1 187 ? -2.124 -0.549 -22.328 1.00 93.19 187 ASP A C 1
ATOM 1497 O O . ASP A 1 187 ? -3.242 -0.504 -22.845 1.00 93.19 187 ASP A O 1
ATOM 1501 N N . HIS A 1 188 ? -1.850 0.096 -21.188 1.00 91.44 188 HIS A N 1
ATOM 1502 C CA . HIS A 1 188 ? -2.850 0.775 -20.356 1.00 91.44 188 HIS A CA 1
ATOM 1503 C C . HIS A 1 188 ? -2.403 2.168 -19.876 1.00 91.44 188 HIS A C 1
ATOM 1505 O O . HIS A 1 188 ? -2.646 2.547 -18.728 1.00 91.44 188 HIS A O 1
ATOM 1511 N N . SER A 1 189 ? -1.745 2.941 -20.739 1.00 85.12 189 SER A N 1
ATOM 1512 C CA . SER A 1 189 ? -1.119 4.227 -20.388 1.00 85.12 189 SER A CA 1
ATOM 1513 C C . SER A 1 189 ? -2.061 5.229 -19.704 1.00 85.12 189 SER A C 1
ATOM 1515 O O . SER A 1 189 ? -1.673 5.843 -18.712 1.00 85.12 189 SER A O 1
ATOM 1517 N N . ASP A 1 190 ? -3.312 5.336 -20.163 1.00 86.19 190 ASP A N 1
ATOM 1518 C CA . ASP A 1 190 ? -4.314 6.277 -19.631 1.00 86.19 190 ASP A CA 1
ATOM 1519 C C . ASP A 1 190 ? -4.756 5.973 -18.189 1.00 86.1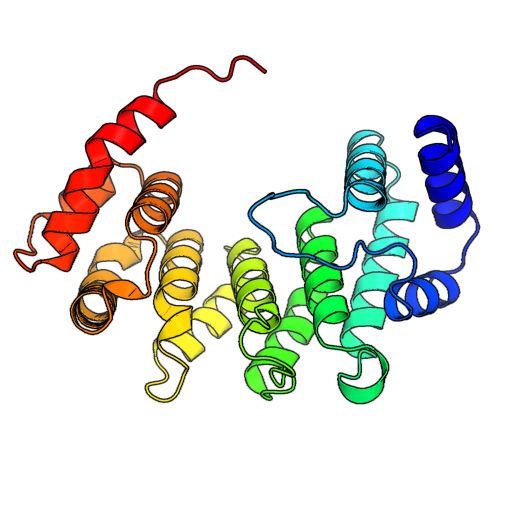9 190 ASP A C 1
ATOM 1521 O O . ASP A 1 190 ? -5.323 6.835 -17.514 1.00 86.19 190 ASP A O 1
ATOM 1525 N N . TYR A 1 191 ? -4.518 4.753 -17.702 1.00 86.88 191 TYR A N 1
ATOM 1526 C CA . TYR A 1 191 ? -4.903 4.357 -16.348 1.00 86.88 191 TYR A CA 1
ATOM 1527 C C . TYR A 1 191 ? -3.894 4.827 -15.295 1.00 86.88 191 TYR A C 1
ATOM 1529 O O . TYR A 1 191 ? -4.258 5.138 -14.158 1.00 86.88 191 TYR A O 1
ATOM 1537 N N . PHE A 1 192 ? -2.609 4.869 -15.647 1.00 88.25 192 PHE A N 1
ATOM 1538 C CA . PHE A 1 192 ? -1.547 5.063 -14.671 1.00 88.25 192 PHE A CA 1
ATOM 1539 C C . PHE A 1 192 ? -1.134 6.527 -14.538 1.00 88.25 192 PHE A C 1
ATOM 1541 O O . PHE A 1 192 ? -0.839 7.230 -15.502 1.00 88.25 192 PHE A O 1
ATOM 1548 N N . ARG A 1 193 ? -0.985 6.970 -13.288 1.00 88.81 193 ARG A N 1
ATOM 1549 C CA . ARG A 1 193 ? -0.306 8.225 -12.946 1.00 88.81 193 ARG A CA 1
ATOM 1550 C C . ARG A 1 193 ? 1.207 8.044 -13.050 1.00 88.81 193 ARG A C 1
ATOM 1552 O O . ARG A 1 193 ? 1.885 7.790 -12.056 1.00 88.81 193 ARG A O 1
ATOM 1559 N N . VAL A 1 194 ? 1.725 8.119 -14.277 1.00 90.25 194 VAL A N 1
ATOM 1560 C CA . VAL A 1 194 ? 3.149 7.896 -14.607 1.00 90.25 194 VAL A CA 1
ATOM 1561 C C .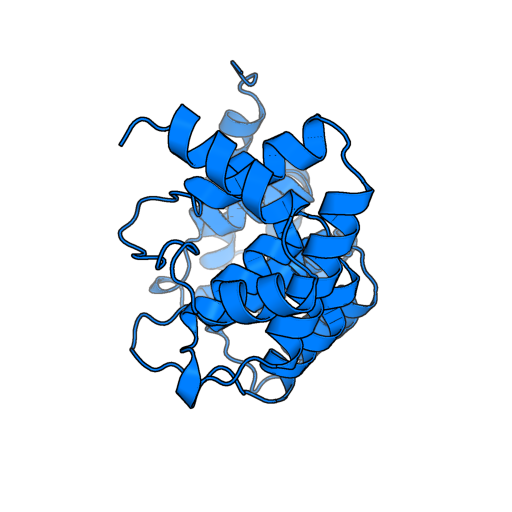 VAL A 1 194 ? 4.071 8.844 -13.831 1.00 90.25 194 VAL A C 1
ATOM 1563 O O . VAL A 1 194 ? 5.143 8.439 -13.378 1.00 90.25 194 VAL A O 1
ATOM 1566 N N . ASP A 1 195 ? 3.623 10.080 -13.606 1.00 90.25 195 ASP A N 1
ATOM 1567 C CA . ASP A 1 195 ? 4.285 11.070 -12.756 1.00 90.25 195 ASP A CA 1
ATOM 1568 C C . ASP A 1 195 ? 4.484 10.552 -11.323 1.00 90.25 195 ASP A C 1
ATOM 1570 O O . ASP A 1 195 ? 5.594 10.578 -10.785 1.00 90.25 195 ASP A O 1
ATOM 1574 N N . TYR A 1 196 ? 3.416 10.015 -10.733 1.00 89.00 196 TYR A N 1
ATOM 1575 C CA . TYR A 1 196 ? 3.419 9.492 -9.372 1.00 89.00 196 TYR A CA 1
ATOM 1576 C C . TYR A 1 196 ? 4.272 8.226 -9.239 1.00 89.00 196 TYR A C 1
ATOM 1578 O O . TYR A 1 196 ? 5.103 8.137 -8.337 1.00 89.00 196 TYR A O 1
ATOM 1586 N N . VAL A 1 197 ? 4.127 7.268 -10.160 1.00 91.56 197 VAL A N 1
ATOM 1587 C CA . VAL A 1 197 ? 4.911 6.022 -10.114 1.00 91.56 197 VAL A CA 1
ATOM 1588 C C . VAL A 1 197 ? 6.406 6.300 -10.266 1.00 91.56 197 VAL A C 1
ATOM 1590 O O . VAL A 1 197 ? 7.215 5.697 -9.561 1.00 91.56 197 VAL A O 1
ATOM 1593 N N . THR A 1 198 ? 6.781 7.245 -11.137 1.00 94.31 198 THR A N 1
ATOM 1594 C CA . THR A 1 198 ? 8.183 7.667 -11.278 1.00 94.31 198 THR A CA 1
ATOM 1595 C C . THR A 1 198 ? 8.713 8.231 -9.965 1.00 94.31 198 THR A C 1
ATOM 1597 O O . THR A 1 198 ? 9.805 7.855 -9.540 1.00 94.31 198 THR A O 1
ATOM 1600 N N . ALA A 1 199 ? 7.941 9.107 -9.312 1.00 93.19 199 ALA A N 1
ATOM 1601 C CA . ALA A 1 199 ? 8.326 9.707 -8.041 1.00 93.19 199 ALA A CA 1
ATOM 1602 C C . ALA A 1 199 ? 8.516 8.654 -6.939 1.00 93.19 199 ALA A C 1
ATOM 1604 O O . ALA A 1 199 ? 9.545 8.667 -6.266 1.00 93.19 199 ALA A O 1
ATOM 1605 N N . GLU A 1 200 ? 7.588 7.703 -6.791 1.00 91.88 200 GLU A N 1
ATOM 1606 C CA . GLU A 1 200 ? 7.711 6.631 -5.792 1.00 91.88 200 GLU A CA 1
ATOM 1607 C C . GLU A 1 200 ? 8.896 5.701 -6.077 1.00 91.88 200 GLU A C 1
ATOM 1609 O O . GLU A 1 200 ? 9.690 5.426 -5.178 1.00 91.88 200 GLU A O 1
ATOM 1614 N N . ALA A 1 201 ? 9.082 5.259 -7.324 1.00 93.94 201 ALA A N 1
ATOM 1615 C CA . ALA A 1 201 ? 10.217 4.409 -7.683 1.00 93.94 201 ALA A CA 1
ATOM 1616 C C . ALA A 1 201 ? 11.556 5.120 -7.423 1.00 93.94 201 ALA A C 1
ATOM 1618 O O . ALA A 1 201 ? 12.457 4.556 -6.800 1.00 93.94 201 ALA A O 1
ATOM 1619 N N . ALA A 1 202 ? 11.675 6.386 -7.830 1.00 94.25 202 ALA A N 1
ATOM 1620 C CA . ALA A 1 202 ? 12.865 7.195 -7.590 1.00 94.25 202 ALA A CA 1
ATOM 1621 C C . ALA A 1 202 ? 13.091 7.497 -6.100 1.00 94.25 202 ALA A C 1
ATOM 1623 O O . ALA A 1 202 ? 14.241 7.572 -5.676 1.00 94.25 202 ALA A O 1
ATOM 1624 N N . ARG A 1 203 ? 12.034 7.619 -5.287 1.00 92.06 203 ARG A N 1
ATOM 1625 C CA . ARG A 1 203 ? 12.154 7.742 -3.825 1.00 92.06 203 ARG A CA 1
ATOM 1626 C C . ARG A 1 203 ? 12.772 6.490 -3.198 1.00 92.06 203 ARG A C 1
ATOM 1628 O O . ARG A 1 203 ? 13.497 6.603 -2.214 1.00 92.06 203 ARG A O 1
ATOM 1635 N N . ILE A 1 204 ? 12.496 5.310 -3.756 1.00 92.38 204 ILE A N 1
ATOM 1636 C CA . ILE A 1 204 ? 12.997 4.027 -3.242 1.00 92.38 204 ILE A CA 1
ATOM 1637 C C . ILE A 1 204 ? 14.447 3.774 -3.672 1.00 92.38 204 ILE A C 1
ATOM 1639 O O . ILE A 1 204 ? 15.264 3.371 -2.846 1.00 92.38 204 ILE A O 1
ATOM 1643 N N . ILE A 1 205 ? 14.776 3.990 -4.951 1.00 93.00 205 ILE A N 1
ATOM 1644 C CA . ILE A 1 205 ? 16.073 3.567 -5.520 1.00 93.00 205 ILE A CA 1
ATOM 1645 C C . ILE A 1 205 ? 17.003 4.717 -5.924 1.00 93.00 205 ILE A C 1
ATOM 1647 O O . ILE A 1 205 ? 18.148 4.486 -6.305 1.00 93.00 205 ILE A O 1
ATOM 1651 N N . GLY A 1 206 ? 16.521 5.954 -5.846 1.00 93.12 206 GLY A N 1
ATOM 1652 C CA . GLY A 1 206 ? 17.190 7.147 -6.351 1.00 93.12 206 GLY A CA 1
ATOM 1653 C C . GLY A 1 206 ? 16.839 7.454 -7.819 1.00 93.12 206 GLY A C 1
ATOM 1654 O O . GLY A 1 206 ? 16.723 6.540 -8.642 1.00 93.12 206 GLY A O 1
ATOM 1655 N N . PRO A 1 207 ? 16.712 8.742 -8.194 1.00 94.94 207 PRO A N 1
ATOM 1656 C CA . PRO A 1 207 ? 16.368 9.143 -9.561 1.00 94.94 207 PRO A CA 1
ATOM 1657 C C . PRO A 1 207 ? 17.427 8.729 -10.595 1.00 94.94 207 PRO A C 1
ATOM 1659 O O . PRO A 1 207 ? 17.085 8.375 -11.722 1.00 94.94 207 PRO A O 1
ATOM 1662 N N . ASP A 1 208 ? 18.707 8.728 -10.216 1.00 94.19 208 ASP A N 1
ATOM 1663 C CA . ASP A 1 208 ? 19.808 8.361 -11.113 1.00 94.19 208 ASP A CA 1
ATOM 1664 C C . ASP A 1 208 ? 19.830 6.861 -11.425 1.00 94.19 208 ASP A C 1
ATOM 1666 O O . ASP A 1 208 ? 20.045 6.471 -12.576 1.00 94.19 208 ASP A O 1
ATOM 1670 N N . GLU A 1 209 ? 19.572 6.011 -10.426 1.00 95.06 209 GLU A N 1
ATOM 1671 C CA . GLU A 1 209 ? 19.509 4.564 -10.640 1.00 95.06 209 GLU A CA 1
ATOM 1672 C C . GLU A 1 209 ? 18.259 4.188 -11.442 1.00 95.06 209 GLU A C 1
ATOM 1674 O O . GLU A 1 209 ? 18.343 3.345 -12.335 1.00 95.06 209 GLU A O 1
ATOM 1679 N N . LEU A 1 210 ? 17.130 4.873 -11.214 1.00 95.50 210 LEU A N 1
ATOM 1680 C CA . LEU A 1 210 ? 15.933 4.708 -12.039 1.00 95.50 210 LEU A CA 1
ATOM 1681 C C . LEU A 1 210 ? 16.193 5.095 -13.501 1.00 95.50 210 LEU A C 1
ATOM 1683 O O . LEU A 1 210 ? 15.855 4.332 -14.407 1.00 95.50 210 LEU A O 1
ATOM 1687 N N . GLU A 1 211 ? 16.836 6.240 -13.756 1.00 95.81 211 GLU A N 1
ATOM 1688 C CA . GLU A 1 211 ? 17.170 6.650 -15.125 1.00 95.81 211 GLU A CA 1
ATOM 1689 C C . GLU A 1 211 ? 18.095 5.637 -15.805 1.00 95.81 211 GLU A C 1
ATOM 1691 O O . GLU A 1 211 ? 17.883 5.263 -16.963 1.00 95.81 211 GLU A O 1
ATOM 1696 N N . LYS A 1 212 ? 19.108 5.157 -15.078 1.00 96.06 212 LYS A N 1
ATOM 1697 C CA . LYS A 1 212 ? 20.037 4.135 -15.560 1.00 96.06 212 LYS A CA 1
ATOM 1698 C C . LYS A 1 212 ? 19.325 2.820 -15.878 1.00 96.06 212 LYS A C 1
ATOM 1700 O O . LYS A 1 212 ? 19.629 2.230 -16.915 1.00 96.06 212 LYS A O 1
ATOM 1705 N N . ALA A 1 213 ? 18.380 2.392 -15.043 1.00 95.56 213 ALA A N 1
ATOM 1706 C CA . ALA A 1 213 ? 17.590 1.182 -15.256 1.00 95.56 213 ALA A CA 1
ATOM 1707 C C . ALA A 1 213 ? 16.637 1.305 -16.459 1.00 95.56 213 ALA A C 1
ATOM 1709 O O . ALA A 1 213 ? 16.442 0.330 -17.179 1.00 95.56 213 ALA A O 1
ATOM 1710 N N . LEU A 1 214 ? 16.095 2.499 -16.722 1.00 96.25 214 LEU A N 1
ATOM 1711 C CA . LEU A 1 214 ? 15.194 2.760 -17.853 1.00 96.25 214 LEU A CA 1
ATOM 1712 C C . LEU A 1 214 ? 15.924 2.973 -19.188 1.00 96.25 214 LEU A C 1
ATOM 1714 O O . LEU A 1 214 ? 15.341 2.762 -20.247 1.00 96.25 214 LEU A O 1
ATOM 1718 N N . LYS A 1 215 ? 17.200 3.378 -19.168 1.00 94.75 215 LYS A N 1
ATOM 1719 C CA . LYS A 1 215 ? 17.995 3.698 -20.369 1.00 94.75 215 LYS A CA 1
ATOM 1720 C C . LYS A 1 215 ? 18.036 2.605 -21.457 1.00 94.75 215 LYS A C 1
ATOM 1722 O O . LYS A 1 215 ? 18.068 2.983 -22.627 1.00 94.75 215 LYS A O 1
ATOM 1727 N N . PRO A 1 216 ? 18.063 1.294 -21.143 1.00 95.62 216 PRO A N 1
ATOM 1728 C CA . PRO A 1 216 ? 18.038 0.241 -22.160 1.00 95.62 216 PRO A CA 1
ATOM 1729 C C . PRO A 1 216 ? 16.707 0.130 -22.922 1.00 95.62 216 PRO A C 1
ATOM 1731 O O . PRO A 1 216 ? 16.665 -0.521 -23.964 1.00 95.62 216 PRO A O 1
ATOM 1734 N N . PHE A 1 217 ? 15.628 0.737 -22.419 1.00 94.81 217 PHE A N 1
ATOM 1735 C CA . PHE A 1 217 ? 14.285 0.629 -22.980 1.00 94.81 217 PHE A CA 1
ATOM 1736 C C . PHE A 1 217 ? 13.937 1.868 -23.815 1.00 94.81 217 PHE A C 1
ATOM 1738 O O . PHE A 1 217 ? 14.056 3.002 -23.354 1.00 94.81 217 PHE A O 1
ATOM 1745 N N . ASN A 1 218 ? 13.464 1.639 -25.043 1.00 91.81 218 ASN A N 1
ATOM 1746 C CA . ASN A 1 218 ? 13.070 2.693 -25.990 1.00 91.81 218 ASN A CA 1
ATOM 1747 C C . ASN A 1 218 ? 11.554 2.725 -26.266 1.00 91.81 218 ASN A C 1
ATOM 1749 O O . ASN A 1 218 ? 11.127 3.358 -27.228 1.00 91.81 218 ASN A O 1
ATOM 1753 N N . ASN A 1 219 ? 10.744 2.016 -25.473 1.00 92.69 219 ASN A N 1
ATOM 1754 C CA . ASN A 1 219 ? 9.285 2.062 -25.606 1.00 92.69 219 ASN A CA 1
ATOM 1755 C C . ASN A 1 219 ? 8.708 3.366 -25.026 1.00 92.69 219 ASN A C 1
ATOM 1757 O O . ASN A 1 219 ? 9.373 4.071 -24.262 1.00 92.69 219 ASN A O 1
ATOM 1761 N N . GLU A 1 220 ? 7.469 3.682 -25.405 1.00 92.25 220 GLU A N 1
ATOM 1762 C CA . GLU A 1 220 ? 6.783 4.917 -25.010 1.00 92.25 220 GLU A CA 1
ATOM 1763 C C . GLU A 1 220 ? 6.692 5.064 -23.486 1.00 92.25 220 GLU A C 1
ATOM 1765 O O . GLU A 1 220 ? 7.056 6.113 -22.956 1.00 92.25 220 GLU A O 1
ATOM 1770 N N . ALA A 1 221 ? 6.338 3.992 -22.772 1.00 93.94 221 ALA A N 1
ATOM 1771 C CA . ALA A 1 221 ? 6.265 3.989 -21.313 1.00 93.94 221 ALA A CA 1
ATOM 1772 C C . ALA A 1 221 ? 7.605 4.357 -20.647 1.00 93.94 221 ALA A C 1
ATOM 1774 O O . ALA A 1 221 ? 7.647 5.181 -19.733 1.00 93.94 221 ALA A O 1
ATOM 1775 N N . ALA A 1 222 ? 8.723 3.800 -21.121 1.00 95.31 222 ALA A N 1
ATOM 1776 C CA . ALA A 1 222 ? 10.049 4.085 -20.578 1.00 95.31 222 ALA A CA 1
ATOM 1777 C C . ALA A 1 222 ? 10.472 5.534 -20.844 1.00 95.31 222 ALA A C 1
ATOM 1779 O O . ALA A 1 222 ? 11.053 6.180 -19.970 1.00 95.31 222 ALA A O 1
ATOM 1780 N N . LEU A 1 223 ? 10.167 6.060 -22.033 1.00 94.44 223 LEU A N 1
ATOM 1781 C CA . LEU A 1 223 ? 10.416 7.464 -22.367 1.00 94.44 223 LEU A CA 1
ATOM 1782 C C . LEU A 1 223 ? 9.566 8.400 -21.500 1.00 94.44 223 LEU A C 1
ATOM 1784 O O . LEU A 1 223 ? 10.075 9.412 -21.013 1.00 94.44 223 LEU A O 1
ATOM 1788 N N . HIS A 1 224 ? 8.307 8.037 -21.255 1.00 94.31 224 HIS A N 1
ATOM 1789 C CA . HIS A 1 224 ? 7.387 8.816 -20.432 1.00 94.31 224 HIS A CA 1
ATOM 1790 C C . HIS A 1 224 ? 7.825 8.844 -18.964 1.00 94.31 224 HIS A C 1
ATOM 1792 O O . HIS A 1 224 ? 7.961 9.932 -18.407 1.00 94.31 224 HIS A O 1
ATOM 1798 N N . LEU A 1 225 ? 8.182 7.698 -18.370 1.00 94.56 225 LEU A N 1
ATOM 1799 C CA . LEU A 1 225 ? 8.773 7.640 -17.021 1.00 94.56 225 LEU A CA 1
ATOM 1800 C C . LEU A 1 225 ? 10.042 8.505 -16.926 1.00 94.56 225 LEU A C 1
ATOM 1802 O O . LEU A 1 225 ? 10.186 9.322 -16.018 1.00 94.56 225 LEU A O 1
ATOM 1806 N N . ARG A 1 226 ? 10.955 8.391 -17.904 1.00 95.69 226 ARG A N 1
ATOM 1807 C CA . ARG A 1 226 ? 12.195 9.188 -17.934 1.00 95.69 226 ARG A CA 1
ATOM 1808 C C . ARG A 1 226 ? 11.937 10.692 -17.996 1.00 95.69 226 ARG A C 1
ATOM 1810 O O . ARG A 1 226 ? 12.728 11.452 -17.440 1.00 95.69 226 ARG A O 1
ATOM 1817 N N . SER A 1 227 ? 10.844 11.123 -18.628 1.00 95.56 227 SER A N 1
ATOM 1818 C CA . SER A 1 227 ? 10.493 12.544 -18.739 1.00 95.56 227 SER A CA 1
ATOM 1819 C C . SER A 1 227 ? 10.192 13.210 -17.388 1.00 95.56 227 SER A C 1
ATOM 1821 O O . SER A 1 227 ? 10.410 14.412 -17.251 1.00 95.56 227 SER A O 1
ATOM 1823 N N . TYR A 1 228 ? 9.785 12.439 -16.370 1.00 95.06 228 TYR A N 1
ATOM 1824 C CA . TYR A 1 228 ? 9.499 12.952 -15.024 1.00 95.06 228 TYR A CA 1
ATOM 1825 C C . TYR A 1 228 ? 10.708 12.942 -14.081 1.00 95.06 228 TYR A C 1
ATOM 1827 O O . TYR A 1 228 ? 10.686 13.624 -13.058 1.00 95.06 228 TYR A O 1
ATOM 1835 N N . ILE A 1 229 ? 11.789 12.227 -14.408 1.00 94.62 229 ILE A N 1
ATOM 1836 C CA . ILE A 1 229 ? 12.971 12.125 -13.534 1.00 94.62 229 ILE A CA 1
ATOM 1837 C C . ILE A 1 229 ? 13.592 13.498 -13.200 1.00 94.62 229 ILE A C 1
ATOM 1839 O O . ILE A 1 229 ? 13.935 13.703 -12.034 1.00 94.62 229 ILE A O 1
ATOM 1843 N N . PRO A 1 230 ? 13.724 14.464 -14.136 1.00 94.44 230 PRO A N 1
ATOM 1844 C CA . PRO A 1 230 ? 14.235 15.796 -13.805 1.00 94.44 230 PRO A CA 1
ATOM 1845 C C . PRO A 1 230 ? 13.414 16.508 -12.720 1.00 94.44 230 PRO A C 1
ATOM 1847 O O . PRO A 1 230 ? 13.993 17.042 -11.779 1.00 94.44 230 PRO A O 1
ATOM 1850 N N . MET A 1 231 ? 12.082 16.443 -12.807 1.00 91.50 231 MET A N 1
ATOM 1851 C CA . MET A 1 231 ? 11.177 17.011 -11.801 1.00 91.50 231 MET A CA 1
ATOM 1852 C C . MET A 1 231 ? 11.369 16.331 -10.440 1.00 91.50 231 MET A C 1
ATOM 1854 O O . MET A 1 231 ? 11.436 16.997 -9.411 1.00 91.50 231 MET A O 1
ATOM 1858 N N . VAL A 1 232 ? 11.511 15.002 -10.420 1.00 90.19 232 VAL A N 1
ATOM 1859 C CA . VAL A 1 232 ? 11.738 14.265 -9.168 1.00 90.19 232 VAL A CA 1
ATOM 1860 C C . VAL A 1 232 ? 13.078 14.639 -8.523 1.00 90.19 232 VAL A C 1
ATOM 1862 O O . VAL A 1 232 ? 13.147 14.777 -7.303 1.00 90.19 232 VAL A O 1
ATOM 1865 N N . ARG A 1 233 ? 14.138 14.856 -9.317 1.00 91.56 233 ARG A N 1
ATOM 1866 C CA . ARG A 1 233 ? 15.433 15.349 -8.807 1.00 91.56 233 ARG A CA 1
ATOM 1867 C C . ARG A 1 233 ? 15.312 16.722 -8.155 1.00 91.56 233 ARG A C 1
ATOM 1869 O O . ARG A 1 233 ? 15.917 16.944 -7.109 1.00 91.56 233 ARG A O 1
ATOM 1876 N N . GLU A 1 234 ? 14.557 17.629 -8.768 1.00 89.31 234 GLU A N 1
ATOM 1877 C CA . GLU A 1 234 ? 14.328 18.977 -8.241 1.00 89.31 234 GLU A CA 1
ATOM 1878 C C . GLU A 1 234 ? 13.600 18.929 -6.892 1.00 89.31 234 GLU A C 1
ATOM 1880 O O . GLU A 1 234 ? 14.071 19.511 -5.913 1.00 89.31 234 GLU A O 1
ATOM 1885 N N . LEU A 1 235 ? 12.527 18.136 -6.805 1.00 83.50 235 LEU A N 1
ATOM 1886 C CA . LEU A 1 235 ? 11.788 17.926 -5.557 1.00 83.50 235 LEU A CA 1
ATOM 1887 C C . LEU A 1 235 ? 12.672 17.321 -4.458 1.00 83.50 235 LEU A C 1
ATOM 1889 O O . LEU A 1 235 ? 12.629 17.779 -3.324 1.00 83.50 235 LEU A O 1
ATOM 1893 N N . ALA A 1 236 ? 13.523 16.348 -4.794 1.00 78.12 236 ALA A N 1
ATOM 1894 C CA . ALA A 1 236 ? 14.444 15.731 -3.836 1.00 78.12 236 ALA A CA 1
ATOM 1895 C C . ALA A 1 236 ? 15.596 16.656 -3.388 1.00 78.12 236 ALA A C 1
ATOM 1897 O O . ALA A 1 236 ? 16.229 16.393 -2.367 1.00 78.12 236 ALA A O 1
ATOM 1898 N N . SER A 1 237 ? 15.897 17.712 -4.152 1.00 75.38 237 SER A N 1
ATOM 1899 C CA . SER A 1 237 ? 16.981 18.665 -3.859 1.00 75.38 237 SER A CA 1
ATOM 1900 C C . SER A 1 237 ? 16.510 19.899 -3.088 1.00 75.38 237 SER A C 1
ATOM 1902 O O . SER A 1 237 ? 17.337 20.710 -2.671 1.00 75.38 237 SER A 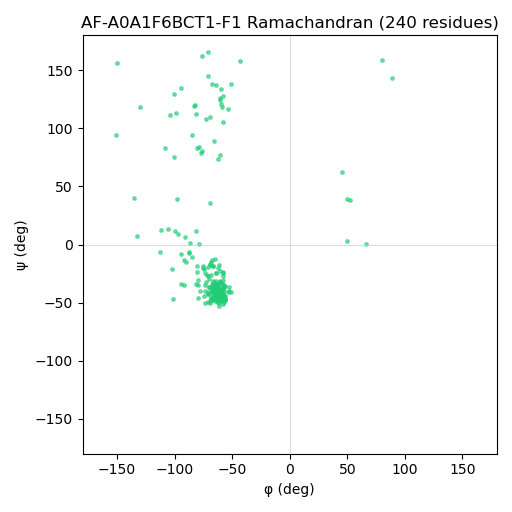O 1
ATOM 1904 N N . THR A 1 238 ? 15.198 20.061 -2.913 1.00 64.62 238 THR A N 1
ATOM 1905 C CA . THR A 1 238 ? 14.621 21.170 -2.152 1.00 64.62 238 THR A CA 1
ATOM 1906 C C . THR A 1 238 ? 14.654 20.793 -0.666 1.00 64.62 238 THR A C 1
ATOM 1908 O O . THR A 1 238 ? 14.088 19.761 -0.312 1.00 64.62 238 THR A O 1
ATOM 1911 N N . PRO A 1 239 ? 15.342 21.546 0.214 1.00 48.25 239 PRO A N 1
ATOM 1912 C CA . PRO A 1 239 ? 15.331 21.265 1.648 1.00 48.25 239 PRO A CA 1
ATOM 1913 C C . PRO A 1 239 ? 13.896 21.333 2.179 1.00 48.25 239 PRO A C 1
ATOM 1915 O O . PRO A 1 239 ? 13.191 22.291 1.864 1.00 48.25 239 PRO A O 1
ATOM 1918 N N . ASP A 1 240 ? 13.482 20.354 2.987 1.00 50.00 240 ASP A N 1
ATOM 1919 C CA . ASP A 1 240 ? 12.223 20.427 3.733 1.00 50.00 240 ASP A CA 1
ATOM 1920 C C . ASP A 1 240 ? 12.251 21.682 4.624 1.00 50.00 240 ASP A C 1
ATOM 1922 O O . ASP A 1 240 ? 12.951 21.736 5.637 1.00 50.00 240 ASP A O 1
ATOM 1926 N N . GLU A 1 241 ? 11.505 22.719 4.244 1.00 37.22 241 GLU A N 1
ATOM 1927 C CA . GLU A 1 241 ? 11.123 23.793 5.159 1.00 37.22 241 GLU A CA 1
ATOM 1928 C C . GLU A 1 241 ? 9.985 23.263 6.050 1.00 37.22 241 GLU A C 1
ATOM 1930 O O . GLU A 1 241 ? 8.807 23.516 5.793 1.00 37.22 241 GLU A O 1
ATOM 1935 N N . GLY A 1 242 ? 10.336 22.464 7.065 1.00 32.09 242 GLY A N 1
ATOM 1936 C CA . GLY A 1 242 ? 9.396 21.863 8.022 1.00 32.09 242 GLY A CA 1
ATOM 1937 C C . GLY A 1 242 ? 10.017 21.576 9.378 1.00 32.09 242 GLY A C 1
ATOM 1938 O O . GLY A 1 242 ? 10.869 20.665 9.449 1.00 32.09 242 GLY A O 1
#

Solvent-accessible surface area (backbone atoms only — not comparable to full-atom values): 13760 Å² total; per-residue (Å²): 129,64,66,68,61,50,46,52,49,51,52,52,46,62,68,71,48,53,48,65,58,46,19,57,50,56,56,63,35,84,72,53,57,78,83,72,83,68,96,55,90,73,62,48,65,69,49,51,53,48,49,50,47,43,60,73,69,63,43,62,73,51,53,53,40,49,45,52,16,47,38,51,30,61,69,69,60,46,54,91,80,55,39,52,64,46,56,30,52,47,37,50,51,31,55,75,70,65,35,70,79,37,50,65,52,56,48,48,38,61,79,66,60,60,71,67,72,88,49,98,83,56,53,34,64,60,47,42,54,42,38,42,28,68,49,44,65,39,66,70,39,46,52,51,46,48,52,54,66,74,35,88,84,45,68,70,87,47,47,68,51,40,52,46,20,48,35,54,46,44,54,84,46,48,78,71,49,43,66,62,50,42,49,54,38,56,79,44,48,92,76,56,62,53,66,57,54,39,43,54,44,21,71,69,60,35,49,66,52,47,48,61,67,38,62,88,48,85,49,69,39,37,51,55,37,53,67,42,39,66,60,46,49,52,62,71,68,52,77,82,93,122

Organism: NCBI:txid1798401

Radius of gyration: 19.39 Å; Cα contacts (8 Å, |Δi|>4): 263; chains: 1; bounding box: 42×39×55 Å

Nearest PDB structures (foldseek):
  7rtc-assembly1_A  TM=4.205E-01  e=3.125E-01  Drosophila melanogaster
  5n5y-assembly1_O  TM=3.464E-01  e=1.067E+00  Saccharomyces cerevisiae
  6deh-assembly2_B  TM=2.562E-01  e=1.162E+00  Legionella pneumophila subsp. pneumophila str. Philadelphia 1
  8bbg-assembly1_D  TM=4.005E-01  e=5.114E+00  Homo sapiens

Secondary structure (DSSP, 8-state):
--HHHHHHHHHHHHHHS-HHHHHHHHHT-TTSPP---SS-----TTHHHHHHHHHHTT-HHHHHHHHHHHHHHHHH--HHHH-HHHHHHHHHHHHHTT-GGGHHHHHHHHHTT----SSTT--HHHHHHHHHHHTTT-HHHHHHHHHHHH-TTS-GGGHHHHHHHHHHH-GGGHHHHHHHHHHHHHHTGGGS-HHHHHHHHHHHH-HHHHHHHHTT--SHHHHHHHHHHHHHHHHHHS----